Protein AF-0000000069053914 (afdb_homodimer)

Foldseek 3Di:
DDPPPCVDPPVVVVVVVCCVVVVPPPVPCPPVNVVVVVLQVVQAVVVVVVLVVVLADQLLPDDDDPCLVVLQVLLCVLVVPQDLQQHDPCVCPPPVNVVSVVVSCVVCVVDPQQFRKHKDFRHLVDDDDDVGIDIDGVSVVSNSSSNCSNVCSNRVSNVVSVVVVVVPPD/DCPPPPVDPCVVVVVVVCCVVVVPPPVPCPPVNVVVVVLQVVQAVVVVVVLVVVLADQLLPDDDDPCLVVLQVLLCVLVVPQDLQQHDPCVCPPPVNVVSVVVSCVVCVVDPQQFRKHKDFRHLVDDDDDVGIDIDGVSVVSNSSSNCSNVCSNRVSNVVSVVVVVVPPD

Sequence (340 aa):
MNNMTVANGVGAAELSVGANLLSRPADEYGNDGKVEMMWAIKAYEHAEIYFNLICSVDPKLLRLTPHDDKIYKEFRRLFPDLQIEALDEEDVKNDSSKIKWRRFCDLYKNMENYNFGTLIRKDVHGDYNESNSFIVIRIQFYAIELARNREGLNDIHFINNIYDKVDFEPMNNMTVANGVGAAELSVGANLLSRPADEYGNDGKVEMMWAIKAYEHAEIYFNLICSVDPKLLRLTPHDDKIYKEFRRLFPDLQIEALDEEDVKNDSSKIKWRRFCDLYKNMENYNFGTLIRKDVHGDYNESNSFIVIRIQFYAIELARNREGLNDIHFINNIYDKVDFEP

pLDDT: mean 81.85, std 22.34, range [23.98, 98.69]

InterPro domains:
  IPR008476 Protein PBDC1, metazoa/fungi [PTHR13410] (13-159)
  IPR021148 Polysaccharide biosynthesis domain [PF04669] (35-156)
  IPR023139 PBDC1-like domain superfamily [G3DSA:1.10.3560.10] (31-159)

Radius of gyration: 23.03 Å; Cα contacts (8 Å, |Δi|>4): 382; chains: 2; bounding box: 80×62×58 Å

Secondary structure (DSSP, 8-state):
--------THHHHHHHHHHHHHTS-GGG--HHHHHHHHHHHHHHHHHHHHHHHHHHS-GGG---STTHHHHHHHHHHH-TT---SB--HHHHHSHHHHHHHHHHHHHTTTSTTTT-EEEEESBTTSPSSSTTEEEEEHHHHHHHHHHHHHTTTTHHHHHHHHHHHHHT--/--------THHHHHHHHHHHHHTS-GGG--HHHHHHHHHHHHHHHHHHHHHHHHHHS-GGG---STTHHHHHHHHHHH-TT---SB--HHHHHSHHHHHHHHHHHHHTTTSTTTT-EEEEESBTTSPSSSTTEEEEEHHHHHHHHHHHHHTTTTHHHHHHHHHHHHHT--

Structure (mmCIF, N/CA/C/O backbone):
data_AF-0000000069053914-model_v1
#
loop_
_entity.id
_entity.type
_entity.pdbx_description
1 polymer 'Polysaccharide biosynthesis domain-containing protein'
#
loop_
_atom_site.group_PDB
_atom_site.id
_atom_site.type_symbol
_atom_site.label_atom_id
_atom_site.label_alt_id
_atom_site.label_comp_id
_atom_site.label_asym_id
_atom_site.label_entity_id
_atom_site.label_seq_id
_atom_site.pdbx_PDB_ins_code
_atom_site.Cartn_x
_atom_site.Cartn_y
_atom_site.Cartn_z
_atom_site.occupancy
_atom_site.B_iso_or_equiv
_atom_site.auth_seq_id
_atom_site.auth_comp_id
_atom_site.auth_asym_id
_atom_site.auth_atom_id
_atom_site.pdbx_PDB_model_num
ATOM 1 N N . MET A 1 1 ? -35.438 -18.891 27.859 1 24.81 1 MET A N 1
ATOM 2 C CA . MET A 1 1 ? -34.844 -19.078 26.531 1 24.81 1 MET A CA 1
ATOM 3 C C . MET A 1 1 ? -33.812 -18 26.234 1 24.81 1 MET A C 1
ATOM 5 O O . MET A 1 1 ? -34.156 -16.844 26 1 24.81 1 MET A O 1
ATOM 9 N N . ASN A 1 2 ? -32.625 -17.891 26.938 1 24.25 2 ASN A N 1
ATOM 10 C CA . ASN A 1 2 ? -31.625 -16.953 27.422 1 24.25 2 ASN A CA 1
ATOM 11 C C . ASN A 1 2 ? -30.594 -16.625 26.344 1 24.25 2 ASN A C 1
ATOM 13 O O . ASN A 1 2 ? -29.828 -17.5 25.922 1 24.25 2 ASN A O 1
ATOM 17 N N . ASN A 1 3 ? -30.969 -15.812 25.266 1 25.91 3 ASN A N 1
ATOM 18 C CA . ASN A 1 3 ? -30.312 -15.445 24.016 1 25.91 3 ASN A CA 1
ATOM 19 C C . ASN A 1 3 ? -28.953 -14.773 24.266 1 25.91 3 ASN A C 1
ATOM 21 O O . ASN A 1 3 ? -28.906 -13.672 24.812 1 25.91 3 ASN A O 1
ATOM 25 N N . MET A 1 4 ? -27.953 -15.586 24.641 1 25.25 4 MET A N 1
ATOM 26 C CA . MET A 1 4 ? -26.578 -15.289 25.047 1 25.25 4 MET A CA 1
ATOM 27 C C . MET A 1 4 ? -25.828 -14.586 23.922 1 25.25 4 MET A C 1
ATOM 29 O O . MET A 1 4 ? -25.578 -15.172 22.875 1 25.25 4 MET A O 1
ATOM 33 N N . THR A 1 5 ? -26 -13.297 23.781 1 27.67 5 THR A N 1
ATOM 34 C CA . THR A 1 5 ? -25.422 -12.367 22.828 1 27.67 5 THR A CA 1
ATOM 35 C C . THR A 1 5 ? -23.891 -12.445 22.859 1 27.67 5 THR A C 1
ATOM 37 O O . THR A 1 5 ? -23.266 -12.086 23.844 1 27.67 5 THR A O 1
ATOM 40 N N . VAL A 1 6 ? -23.172 -13.555 22.406 1 24.73 6 VAL A N 1
ATOM 41 C CA . VAL A 1 6 ? -21.734 -13.766 22.266 1 24.73 6 VAL A CA 1
ATOM 42 C C . VAL A 1 6 ? -21.125 -12.633 21.438 1 24.73 6 VAL A C 1
ATOM 44 O O . VAL A 1 6 ? -21.234 -12.633 20.219 1 24.73 6 VAL A O 1
ATOM 47 N N . ALA A 1 7 ? -21.328 -11.352 21.766 1 31.69 7 ALA A N 1
ATOM 48 C CA . ALA A 1 7 ? -20.656 -10.18 21.203 1 31.69 7 ALA A CA 1
ATOM 49 C C . ALA A 1 7 ? -19.141 -10.383 21.141 1 31.69 7 ALA A C 1
ATOM 51 O O . ALA A 1 7 ? -18.469 -10.398 22.156 1 31.69 7 ALA A O 1
ATOM 52 N N . ASN A 1 8 ? -18.5 -11.289 20.266 1 28.64 8 ASN A N 1
ATOM 53 C CA . ASN A 1 8 ? -17.172 -11.812 20.016 1 28.64 8 ASN A CA 1
ATOM 54 C C . ASN A 1 8 ? -16.141 -10.703 19.922 1 28.64 8 ASN A C 1
ATOM 56 O O . ASN A 1 8 ? -16.359 -9.688 19.266 1 28.64 8 ASN A O 1
ATOM 60 N N . GLY A 1 9 ? -15.156 -10.609 20.859 1 32.12 9 GLY A N 1
ATOM 61 C CA . GLY A 1 9 ? -13.953 -9.93 21.328 1 32.12 9 GLY A CA 1
ATOM 62 C C . GLY A 1 9 ? -13 -9.578 20.203 1 32.12 9 GLY A C 1
ATOM 63 O O . GLY A 1 9 ? -11.93 -9.023 20.438 1 32.12 9 GLY A O 1
ATOM 64 N N . VAL A 1 10 ? -13.023 -10.289 19.109 1 34.16 10 VAL A N 1
ATOM 65 C CA . VAL A 1 10 ? -12.055 -10.109 18.031 1 34.16 10 VAL A CA 1
ATOM 66 C C . VAL A 1 10 ? -12.195 -8.711 17.422 1 34.16 10 VAL A C 1
ATOM 68 O O . VAL A 1 10 ? -11.258 -8.18 16.828 1 34.16 10 VAL A O 1
ATOM 71 N N . GLY A 1 11 ? -13.328 -8.188 17.438 1 32.31 11 GLY A N 1
ATOM 72 C CA . GLY A 1 11 ? -13.609 -6.945 16.75 1 32.31 11 GLY A CA 1
ATOM 73 C C . GLY A 1 11 ? -12.977 -5.734 17.406 1 32.31 11 GLY A C 1
ATOM 74 O O . GLY A 1 11 ? -12.406 -4.879 16.734 1 32.31 11 GLY A O 1
ATOM 75 N N . ALA A 1 12 ? -13.203 -5.578 18.672 1 36.88 12 ALA A N 1
ATOM 76 C CA . ALA A 1 12 ? -12.719 -4.406 19.391 1 36.88 12 ALA A CA 1
ATOM 77 C C . ALA A 1 12 ? -11.203 -4.445 19.562 1 36.88 12 ALA A C 1
ATOM 79 O O . ALA A 1 12 ? -10.539 -3.414 19.453 1 36.88 12 ALA A O 1
ATOM 80 N N . ALA A 1 13 ? -10.609 -5.547 19.828 1 35.81 13 ALA A N 1
ATOM 81 C CA . ALA A 1 13 ? -9.18 -5.762 20.047 1 35.81 13 ALA A CA 1
ATOM 82 C C . ALA A 1 13 ? -8.391 -5.512 18.766 1 35.81 13 ALA A C 1
ATOM 84 O O . ALA A 1 13 ? -7.309 -4.926 18.797 1 35.81 13 ALA A O 1
ATOM 85 N N . GLU A 1 14 ? -8.758 -6.008 17.672 1 35.66 14 GLU A N 1
ATOM 86 C CA . GLU A 1 14 ? -8.172 -5.754 16.359 1 35.66 14 GLU A CA 1
ATOM 87 C C . GLU A 1 14 ? -8.281 -4.277 15.977 1 35.66 14 GLU A C 1
ATOM 89 O O . GLU A 1 14 ? -7.359 -3.717 15.375 1 35.66 14 GLU A O 1
ATOM 94 N N . LEU A 1 15 ? -9.383 -3.711 16.266 1 36.84 15 LEU A N 1
ATOM 95 C CA . LEU A 1 15 ? -9.531 -2.268 16.125 1 36.84 15 LEU A CA 1
ATOM 96 C C . LEU A 1 15 ? -8.594 -1.528 17.078 1 36.84 15 LEU A C 1
ATOM 98 O O . LEU A 1 15 ? -7.988 -0.521 16.703 1 36.84 15 LEU A O 1
ATOM 102 N N . SER A 1 16 ? -8.508 -1.989 18.281 1 40 16 SER A N 1
ATOM 103 C CA . SER A 1 16 ? -7.633 -1.419 19.297 1 40 16 SER A CA 1
ATOM 104 C C . SER A 1 16 ? -6.164 -1.568 18.906 1 40 16 SER A C 1
ATOM 106 O O . SER A 1 16 ? -5.375 -0.636 19.078 1 40 16 SER A O 1
ATOM 108 N N . VAL A 1 17 ? -5.82 -2.711 18.484 1 40.78 17 VAL A N 1
ATOM 109 C CA . VAL A 1 17 ? -4.445 -2.963 18.078 1 40.78 17 VAL A CA 1
ATOM 110 C C . VAL A 1 17 ? -4.141 -2.209 16.781 1 40.78 17 VAL A C 1
ATOM 112 O O . VAL A 1 17 ? -3.072 -1.606 16.641 1 40.78 17 VAL A O 1
ATOM 115 N N . GLY A 1 18 ? -4.957 -2.193 15.758 1 40.59 18 GLY A N 1
ATOM 116 C CA . GLY A 1 18 ? -4.832 -1.416 14.531 1 40.59 18 GLY A CA 1
ATOM 117 C C . GLY A 1 18 ? -4.777 0.08 14.781 1 40.59 18 GLY A C 1
ATOM 118 O O . GLY A 1 18 ? -3.934 0.777 14.219 1 40.59 18 GLY A O 1
ATOM 119 N N . ALA A 1 19 ? -5.785 0.561 15.477 1 42.19 19 ALA A N 1
ATOM 120 C CA . ALA A 1 19 ? -5.719 1.925 16 1 42.19 19 ALA A CA 1
ATOM 121 C C . ALA A 1 19 ? -4.426 2.156 16.766 1 42.19 19 ALA A C 1
ATOM 123 O O . ALA A 1 19 ? -3.771 3.189 16.609 1 42.19 19 ALA A O 1
ATOM 124 N N . ASN A 1 20 ? -4.141 1.164 17.641 1 44.62 20 ASN A N 1
ATOM 125 C CA . ASN A 1 20 ? -2.928 1.251 18.438 1 44.62 20 ASN A CA 1
ATOM 126 C C . ASN A 1 20 ? -1.673 1.181 17.578 1 44.62 20 ASN A C 1
ATOM 128 O O . ASN A 1 20 ? -0.687 1.869 17.844 1 44.62 20 ASN A O 1
ATOM 132 N N . LEU A 1 21 ? -1.663 0.168 16.766 1 45.75 21 LEU A N 1
ATOM 133 C CA . LEU A 1 21 ? -0.506 0.089 15.883 1 45.75 21 LEU A CA 1
ATOM 134 C C . LEU A 1 21 ? -0.432 1.312 14.969 1 45.75 21 LEU A C 1
ATOM 136 O O . LEU A 1 21 ? 0.651 1.854 14.742 1 45.75 21 LEU A O 1
ATOM 140 N N . LEU A 1 22 ? -1.618 1.548 14.352 1 45.69 22 LEU A N 1
ATOM 141 C CA . LEU A 1 22 ? -1.64 2.797 13.602 1 45.69 22 LEU A CA 1
ATOM 142 C C . LEU A 1 22 ? -1.403 3.99 14.516 1 45.69 22 LEU A C 1
ATOM 144 O O . LEU A 1 22 ? -1.048 5.074 14.055 1 45.69 22 LEU A O 1
ATOM 148 N N . SER A 1 23 ? -1.827 3.793 15.789 1 44.25 23 SER A N 1
ATOM 149 C CA . SER A 1 23 ? -1.584 4.816 16.797 1 44.25 23 SER A CA 1
ATOM 150 C C . SER A 1 23 ? -0.137 4.781 17.281 1 44.25 23 SER A C 1
ATOM 152 O O . SER A 1 23 ? 0.245 5.551 18.172 1 44.25 23 SER A O 1
ATOM 154 N N . ARG A 1 24 ? 0.481 3.662 16.922 1 48.78 24 ARG A N 1
ATOM 155 C CA . ARG A 1 24 ? 1.856 3.732 17.406 1 48.78 24 ARG A CA 1
ATOM 156 C C . ARG A 1 24 ? 2.562 4.973 16.875 1 48.78 24 ARG A C 1
ATOM 158 O O . ARG A 1 24 ? 2.467 5.277 15.68 1 48.78 24 ARG A O 1
ATOM 165 N N . PRO A 1 25 ? 3.037 5.637 17.734 1 48.53 25 PRO A N 1
ATOM 166 C CA . PRO A 1 25 ? 3.699 6.883 17.344 1 48.53 25 PRO A CA 1
ATOM 167 C C . PRO A 1 25 ? 4.68 6.691 16.188 1 48.53 25 PRO A C 1
ATOM 169 O O . PRO A 1 25 ? 5.402 5.691 16.141 1 48.53 25 PRO A O 1
ATOM 172 N N . ALA A 1 26 ? 4.414 7.301 15.008 1 52.97 26 ALA A N 1
ATOM 173 C CA . ALA A 1 26 ? 5.332 7.383 13.883 1 52.97 26 ALA A CA 1
ATOM 174 C C . ALA A 1 26 ? 6.785 7.355 14.352 1 52.97 26 ALA A C 1
ATOM 176 O O . ALA A 1 26 ? 7.66 6.848 13.648 1 52.97 26 ALA A O 1
ATOM 177 N N . ASP A 1 27 ? 7.004 7.859 15.562 1 51.75 27 ASP A N 1
ATOM 178 C CA . ASP A 1 27 ? 8.352 8 16.094 1 51.75 27 ASP A CA 1
ATOM 179 C C . ASP A 1 27 ? 9.016 6.633 16.281 1 51.75 27 ASP A C 1
ATOM 181 O O . ASP A 1 27 ? 10.234 6.543 16.422 1 51.75 27 ASP A O 1
ATOM 185 N N . GLU A 1 28 ? 8.18 5.672 16.297 1 53.66 28 GLU A N 1
ATOM 186 C CA . GLU A 1 28 ? 8.781 4.375 16.578 1 53.66 28 GLU A CA 1
ATOM 187 C C . GLU A 1 28 ? 9.289 3.707 15.305 1 53.66 28 GLU A C 1
ATOM 189 O O . GLU A 1 28 ? 9.953 2.672 15.359 1 53.66 28 GLU A O 1
ATOM 194 N N . TYR A 1 29 ? 8.914 4.289 14.32 1 54 29 TYR A N 1
ATOM 195 C CA . TYR A 1 29 ? 9.383 3.654 13.094 1 54 29 TYR A CA 1
ATOM 196 C C . TYR A 1 29 ? 10.812 4.078 12.781 1 54 29 TYR A C 1
ATOM 198 O O . TYR A 1 29 ? 11.047 5.207 12.336 1 54 29 TYR A O 1
ATOM 206 N N . GLY A 1 30 ? 11.789 3.572 13.5 1 54.91 30 GLY A N 1
ATOM 207 C CA . GLY A 1 30 ? 13.195 3.752 13.156 1 54.91 30 GLY A CA 1
ATOM 208 C C . GLY A 1 30 ? 13.539 3.248 11.766 1 54.91 30 GLY A C 1
ATOM 209 O O . GLY A 1 30 ? 12.641 2.998 10.953 1 54.91 30 GLY A O 1
ATOM 210 N N . ASN A 1 31 ? 14.766 3.318 11.312 1 56.28 31 ASN A N 1
ATOM 211 C CA . ASN A 1 31 ? 15.289 2.902 10.016 1 56.28 31 ASN A CA 1
ATOM 212 C C . ASN A 1 31 ? 14.805 1.504 9.633 1 56.28 31 ASN A C 1
ATOM 214 O O . ASN A 1 31 ? 14.453 1.255 8.477 1 56.28 31 ASN A O 1
ATOM 218 N N . ASP A 1 32 ? 14.844 0.598 10.617 1 61.84 32 ASP A N 1
ATOM 219 C CA . ASP A 1 32 ? 14.406 -0.77 10.359 1 61.84 32 ASP A CA 1
ATOM 220 C C . ASP A 1 32 ? 12.914 -0.814 10.023 1 61.84 32 ASP A C 1
ATOM 222 O O . ASP A 1 32 ? 12.5 -1.548 9.125 1 61.84 32 ASP A O 1
ATOM 226 N N . GLY A 1 33 ? 12.289 0.066 10.578 1 69.5 33 GLY A N 1
ATOM 227 C CA . GLY A 1 33 ? 10.859 0.133 10.336 1 69.5 33 GLY A CA 1
ATOM 228 C C . GLY A 1 33 ? 10.508 0.645 8.953 1 69.5 33 GLY A C 1
ATOM 229 O O . GLY A 1 33 ? 9.531 0.202 8.344 1 69.5 33 GLY A O 1
ATOM 230 N N . LYS A 1 34 ? 11.492 1.348 8.391 1 76.62 34 LYS A N 1
ATOM 231 C CA . LYS A 1 34 ? 11.258 1.917 7.066 1 76.62 34 LYS A CA 1
ATOM 232 C C . LYS A 1 34 ? 11.391 0.854 5.977 1 76.62 34 LYS A C 1
ATOM 234 O O . LYS A 1 34 ? 10.594 0.815 5.043 1 76.62 34 LYS A O 1
ATOM 239 N N . VAL A 1 35 ? 12.375 0.003 6.148 1 76.94 35 VAL A N 1
ATOM 240 C CA . VAL A 1 35 ? 12.609 -1.049 5.164 1 76.94 35 VAL A CA 1
ATOM 241 C C . VAL A 1 35 ? 11.406 -1.985 5.117 1 76.94 35 VAL A C 1
ATOM 243 O O . VAL A 1 35 ? 10.898 -2.305 4.035 1 76.94 35 VAL A O 1
ATOM 246 N N . GLU A 1 36 ? 10.992 -2.395 6.293 1 80.62 36 GLU A N 1
ATOM 247 C CA . GLU A 1 36 ? 9.836 -3.279 6.379 1 80.62 36 GLU A CA 1
ATOM 248 C C . GLU A 1 36 ? 8.586 -2.617 5.797 1 80.62 36 GLU A C 1
ATOM 250 O O . GLU A 1 36 ? 7.797 -3.266 5.109 1 80.62 36 GLU A O 1
ATOM 255 N N . MET A 1 37 ? 8.477 -1.419 6.051 1 84.25 37 MET A N 1
ATOM 256 C CA . MET A 1 37 ? 7.344 -0.667 5.52 1 84.25 37 MET A CA 1
ATOM 257 C C . MET A 1 37 ? 7.387 -0.629 3.994 1 84.25 37 MET A C 1
ATOM 259 O O . MET A 1 37 ? 6.379 -0.896 3.334 1 84.25 37 MET A O 1
ATOM 263 N N . MET A 1 38 ? 8.5 -0.379 3.443 1 84.19 38 MET A N 1
ATOM 264 C CA . MET A 1 38 ? 8.625 -0.282 1.993 1 84.19 38 MET A CA 1
ATOM 265 C C . MET A 1 38 ? 8.359 -1.631 1.332 1 84.19 38 MET A C 1
ATOM 267 O O . MET A 1 38 ? 7.777 -1.692 0.25 1 84.19 38 MET A O 1
ATOM 271 N N . TRP A 1 39 ? 8.781 -2.6 2.07 1 86.5 39 TRP A N 1
ATOM 272 C CA . TRP A 1 39 ? 8.5 -3.939 1.566 1 86.5 39 TRP A CA 1
ATOM 273 C C . TRP A 1 39 ? 7.004 -4.203 1.517 1 86.5 39 TRP A C 1
ATOM 275 O O . TRP A 1 39 ? 6.488 -4.723 0.523 1 86.5 39 TRP A O 1
ATOM 285 N N . ALA A 1 40 ? 6.355 -3.893 2.529 1 88.94 40 ALA A N 1
ATOM 286 C CA . ALA A 1 40 ? 4.91 -4.078 2.596 1 88.94 40 ALA A CA 1
ATOM 287 C C . ALA A 1 40 ? 4.203 -3.271 1.508 1 88.94 40 ALA A C 1
ATOM 289 O O . ALA A 1 40 ? 3.273 -3.768 0.864 1 88.94 40 ALA A O 1
ATOM 290 N N . ILE A 1 41 ? 4.648 -2.145 1.29 1 89.75 41 ILE A N 1
ATOM 291 C CA . ILE A 1 41 ? 4.059 -1.261 0.291 1 89.75 41 ILE A CA 1
ATOM 292 C C . ILE A 1 41 ? 4.254 -1.854 -1.103 1 89.75 41 ILE A C 1
ATOM 294 O O . ILE A 1 41 ? 3.312 -1.918 -1.896 1 89.75 41 ILE A O 1
ATOM 298 N N . LYS A 1 42 ? 5.441 -2.291 -1.382 1 90.19 42 LYS A N 1
ATOM 299 C CA . LYS A 1 42 ? 5.715 -2.891 -2.684 1 90.19 42 LYS A CA 1
ATOM 300 C C . LYS A 1 42 ? 4.887 -4.156 -2.893 1 90.19 42 LYS A C 1
ATOM 302 O O . LYS A 1 42 ? 4.391 -4.406 -3.992 1 90.19 42 LYS A O 1
ATOM 307 N N . ALA A 1 43 ? 4.801 -4.945 -1.869 1 92.12 43 ALA A N 1
ATOM 308 C CA . ALA A 1 43 ? 3.973 -6.145 -1.928 1 92.12 43 ALA A CA 1
ATOM 309 C C . ALA A 1 43 ? 2.521 -5.801 -2.25 1 92.12 43 ALA A C 1
ATOM 311 O O . ALA A 1 43 ? 1.91 -6.414 -3.127 1 92.12 43 ALA A O 1
ATOM 312 N N . TYR A 1 44 ? 2.029 -4.816 -1.561 1 93.31 44 TYR A N 1
ATOM 313 C CA . TYR A 1 44 ? 0.651 -4.391 -1.782 1 93.31 44 TYR A CA 1
ATOM 314 C C . TYR A 1 44 ? 0.479 -3.807 -3.18 1 93.31 44 TYR A C 1
ATOM 316 O O . TYR A 1 44 ? -0.51 -4.09 -3.859 1 93.31 44 TYR A O 1
ATOM 324 N N . GLU A 1 45 ? 1.38 -2.957 -3.619 1 93.06 45 GLU A N 1
ATOM 325 C CA . GLU A 1 45 ? 1.312 -2.365 -4.953 1 93.06 45 GLU A CA 1
ATOM 326 C C . GLU A 1 45 ? 1.242 -3.441 -6.031 1 93.06 45 GLU A C 1
ATOM 328 O O . GLU A 1 45 ? 0.451 -3.334 -6.969 1 93.06 45 GLU A O 1
ATOM 333 N N . HIS A 1 46 ? 2.033 -4.434 -5.871 1 93.81 46 HIS A N 1
ATOM 334 C CA . HIS A 1 46 ? 2.002 -5.547 -6.812 1 93.81 46 HIS A CA 1
ATOM 335 C C . HIS A 1 46 ? 0.621 -6.191 -6.859 1 93.81 46 HIS A C 1
ATOM 337 O O . HIS A 1 46 ? 0.058 -6.391 -7.938 1 93.81 46 HIS A O 1
ATOM 343 N N . ALA A 1 47 ? 0.145 -6.512 -5.684 1 96.06 47 ALA A N 1
ATOM 344 C CA . ALA A 1 47 ? -1.15 -7.176 -5.57 1 96.06 47 ALA A CA 1
ATOM 345 C C . ALA A 1 47 ? -2.268 -6.301 -6.125 1 96.06 47 ALA A C 1
ATOM 347 O O . ALA A 1 47 ? -3.156 -6.785 -6.828 1 96.06 47 ALA A O 1
ATOM 348 N N . GLU A 1 48 ? -2.201 -5.02 -5.805 1 94.5 48 GLU A N 1
ATOM 349 C CA . GLU A 1 48 ? -3.232 -4.074 -6.223 1 94.5 48 GLU A CA 1
ATOM 350 C C . GLU A 1 48 ? -3.203 -3.861 -7.734 1 94.5 48 GLU A C 1
ATOM 352 O O . GLU A 1 48 ? -4.254 -3.752 -8.367 1 94.5 48 GLU A O 1
ATOM 357 N N . ILE A 1 49 ? -2.066 -3.697 -8.32 1 94.12 49 ILE A N 1
ATOM 358 C CA . ILE A 1 49 ? -1.928 -3.557 -9.766 1 94.12 49 ILE A CA 1
ATOM 359 C C . ILE A 1 49 ? -2.539 -4.77 -10.461 1 94.12 49 ILE A C 1
ATOM 361 O O . ILE A 1 49 ? -3.307 -4.625 -11.414 1 94.12 49 ILE A O 1
ATOM 365 N N . TYR A 1 50 ? -2.197 -5.949 -9.992 1 96.69 50 TYR A N 1
ATOM 366 C CA . TYR A 1 50 ? -2.785 -7.16 -10.547 1 96.69 50 TYR A CA 1
ATOM 367 C C . TYR A 1 50 ? -4.301 -7.152 -10.391 1 96.69 50 TYR A C 1
ATOM 369 O O . TYR A 1 50 ? -5.027 -7.5 -11.328 1 96.69 50 TYR A O 1
ATOM 377 N N . PHE A 1 51 ? -4.762 -6.801 -9.227 1 96.88 51 PHE A N 1
ATOM 378 C CA . PHE A 1 51 ? -6.199 -6.77 -8.992 1 96.88 51 PHE A CA 1
ATOM 379 C C . PHE A 1 51 ? -6.887 -5.836 -9.984 1 96.88 51 PHE A C 1
ATOM 381 O O . PHE A 1 51 ? -7.941 -6.172 -10.531 1 96.88 51 PHE A O 1
ATOM 388 N N . ASN A 1 52 ? -6.27 -4.734 -10.242 1 94.31 52 ASN A N 1
ATOM 389 C CA . ASN A 1 52 ? -6.816 -3.799 -11.219 1 94.31 52 ASN A CA 1
ATOM 390 C C . ASN A 1 52 ? -6.84 -4.402 -12.625 1 94.31 52 ASN A C 1
ATOM 392 O O . ASN A 1 52 ? -7.754 -4.137 -13.406 1 94.31 52 ASN A O 1
ATOM 396 N N . LEU A 1 53 ? -5.875 -5.184 -12.93 1 96.12 53 LEU A N 1
ATOM 397 C CA . LEU A 1 53 ? -5.805 -5.82 -14.242 1 96.12 53 LEU A CA 1
ATOM 398 C C . LEU A 1 53 ? -6.969 -6.789 -14.438 1 96.12 53 LEU A C 1
ATOM 400 O O . LEU A 1 53 ? -7.617 -6.785 -15.484 1 96.12 53 LEU A O 1
ATOM 404 N N . ILE A 1 54 ? -7.273 -7.582 -13.391 1 96.56 54 ILE A N 1
ATOM 405 C CA . ILE A 1 54 ? -8.32 -8.578 -13.562 1 96.56 54 ILE A CA 1
ATOM 406 C C . ILE A 1 54 ? -9.688 -7.891 -13.555 1 96.56 54 ILE A C 1
ATOM 408 O O . ILE A 1 54 ? -10.695 -8.492 -13.953 1 96.56 54 ILE A O 1
ATOM 412 N N . CYS A 1 55 ? -9.758 -6.668 -13.023 1 95.19 55 CYS A N 1
ATOM 413 C CA . CYS A 1 55 ? -10.984 -5.879 -13.094 1 95.19 55 CYS A CA 1
ATOM 414 C C . CYS A 1 55 ? -11.148 -5.246 -14.469 1 95.19 55 CYS A C 1
ATOM 416 O O . CYS A 1 55 ? -12.273 -4.98 -14.906 1 95.19 55 CYS A O 1
ATOM 418 N N . SER A 1 56 ? -10.078 -5.02 -15.211 1 94.81 56 SER A N 1
ATOM 419 C CA . SER A 1 56 ? -10.117 -4.199 -16.422 1 94.81 56 SER A CA 1
ATOM 420 C C . SER A 1 56 ? -10.141 -5.066 -17.672 1 94.81 56 SER A C 1
ATOM 422 O O . SER A 1 56 ? -10.664 -4.648 -18.703 1 94.81 56 SER A O 1
ATOM 424 N N . VAL A 1 57 ? -9.523 -6.184 -17.641 1 95.81 57 VAL A N 1
ATOM 425 C CA . VAL A 1 57 ? -9.438 -7.082 -18.781 1 95.81 57 VAL A CA 1
ATOM 426 C C . VAL A 1 57 ? -9.93 -8.477 -18.375 1 95.81 57 VAL A C 1
ATOM 428 O O . VAL A 1 57 ? -9.883 -8.844 -17.203 1 95.81 57 VAL A O 1
ATOM 431 N N . ASP A 1 58 ? -10.367 -9.211 -19.406 1 96.62 58 ASP A N 1
ATOM 432 C CA . ASP A 1 58 ? -10.734 -10.602 -19.172 1 96.62 58 ASP A CA 1
ATOM 433 C C . ASP A 1 58 ? -9.578 -11.383 -18.547 1 96.62 58 ASP A C 1
ATOM 435 O O . ASP A 1 58 ? -8.531 -11.562 -19.188 1 96.62 58 ASP A O 1
ATOM 439 N N . PRO A 1 59 ? -9.836 -11.891 -17.328 1 97.81 59 PRO A N 1
ATOM 440 C CA . PRO A 1 59 ? -8.719 -12.531 -16.625 1 97.81 59 PRO A CA 1
ATOM 441 C C . PRO A 1 59 ? -8.164 -13.742 -17.391 1 97.81 59 PRO A C 1
ATOM 443 O O . PRO A 1 59 ? -6.977 -14.047 -17.281 1 97.81 59 PRO A O 1
ATOM 446 N N . LYS A 1 60 ? -8.969 -14.422 -18.125 1 96.69 60 LYS A N 1
ATOM 447 C CA . LYS A 1 60 ? -8.539 -15.617 -18.859 1 96.69 60 LYS A CA 1
ATOM 448 C C . LYS A 1 60 ? -7.555 -15.25 -19.969 1 96.69 60 LYS A C 1
ATOM 450 O O . LYS A 1 60 ? -6.809 -16.109 -20.438 1 96.69 60 LYS A O 1
ATOM 455 N N . LEU A 1 61 ? -7.57 -14.031 -20.344 1 95.5 61 LEU A N 1
ATOM 456 C CA . LEU A 1 61 ? -6.727 -13.586 -21.453 1 95.5 61 LEU A CA 1
ATOM 457 C C . LEU A 1 61 ? -5.434 -12.969 -20.922 1 95.5 61 LEU A C 1
ATOM 459 O O . LEU A 1 61 ? -4.527 -12.664 -21.703 1 95.5 61 LEU A O 1
ATOM 463 N N . LEU A 1 62 ? -5.32 -12.844 -19.672 1 96.06 62 LEU A N 1
ATOM 464 C CA . LEU A 1 62 ? -4.16 -12.188 -19.078 1 96.06 62 LEU A CA 1
ATOM 465 C C . LEU A 1 62 ? -2.945 -13.109 -19.109 1 96.06 62 LEU A C 1
ATOM 467 O O . LEU A 1 62 ? -3.041 -14.273 -18.719 1 96.06 62 LEU A O 1
ATOM 471 N N . ARG A 1 63 ? -1.83 -12.547 -19.594 1 95.5 63 ARG A N 1
ATOM 472 C CA . ARG A 1 63 ? -0.534 -13.211 -19.469 1 95.5 63 ARG A CA 1
ATOM 473 C C . ARG A 1 63 ? 0.26 -12.664 -18.297 1 95.5 63 ARG A C 1
ATOM 475 O O . ARG A 1 63 ? 0.641 -11.492 -18.281 1 95.5 63 ARG A O 1
ATOM 482 N N . LEU A 1 64 ? 0.535 -13.531 -17.375 1 93.88 64 LEU A N 1
ATOM 483 C CA . LEU A 1 64 ? 1.199 -13.078 -16.156 1 93.88 64 LEU A CA 1
ATOM 484 C C . LEU A 1 64 ? 2.707 -13.297 -16.234 1 93.88 64 LEU A C 1
ATOM 486 O O . LEU A 1 64 ? 3.484 -12.516 -15.695 1 93.88 64 LEU A O 1
ATOM 490 N N . THR A 1 65 ? 3.105 -14.367 -16.828 1 93.75 65 THR A N 1
ATOM 491 C CA . THR A 1 65 ? 4.508 -14.734 -17 1 93.75 65 THR A CA 1
ATOM 492 C C . THR A 1 65 ? 4.742 -15.352 -18.375 1 93.75 65 THR A C 1
ATOM 494 O O . THR A 1 65 ? 3.791 -15.711 -19.078 1 93.75 65 THR A O 1
ATOM 497 N N . PRO A 1 66 ? 5.973 -15.438 -18.688 1 92.38 66 PRO A N 1
ATOM 498 C CA . PRO A 1 66 ? 6.254 -16.094 -19.969 1 92.38 66 PRO A CA 1
ATOM 499 C C . PRO A 1 66 ? 5.969 -17.594 -19.938 1 92.38 66 PRO A C 1
ATOM 501 O O . PRO A 1 66 ? 5.949 -18.25 -20.984 1 92.38 66 PRO A O 1
ATOM 504 N N . HIS A 1 67 ? 5.691 -18.172 -18.812 1 93.62 67 HIS A N 1
ATOM 505 C CA . HIS A 1 67 ? 5.547 -19.609 -18.672 1 93.62 67 HIS A CA 1
ATOM 506 C C . HIS A 1 67 ? 4.199 -19.969 -18.047 1 93.62 67 HIS A C 1
ATOM 508 O O . HIS A 1 67 ? 4.102 -20.938 -17.281 1 93.62 67 HIS A O 1
ATOM 514 N N . ASP A 1 68 ? 3.217 -19.266 -18.359 1 97 68 ASP A N 1
ATOM 515 C CA . ASP A 1 68 ? 1.928 -19.391 -17.688 1 97 68 ASP A CA 1
ATOM 516 C C . ASP A 1 68 ? 1.391 -20.812 -17.781 1 97 68 ASP A C 1
ATOM 518 O O . ASP A 1 68 ? 0.956 -21.391 -16.781 1 97 68 ASP A O 1
ATOM 522 N N . ASP A 1 69 ? 1.4 -21.406 -19 1 97.19 69 ASP A N 1
ATOM 523 C CA . ASP A 1 69 ? 0.848 -22.734 -19.203 1 97.19 69 ASP A CA 1
ATOM 524 C C . ASP A 1 69 ? 1.585 -23.766 -18.344 1 97.19 69 ASP A C 1
ATOM 526 O O . ASP A 1 69 ? 0.958 -24.609 -17.688 1 97.19 69 ASP A O 1
ATOM 530 N N . LYS A 1 70 ? 2.871 -23.656 -18.391 1 95.81 70 LYS A N 1
ATOM 531 C CA . LYS A 1 70 ? 3.695 -24.594 -17.625 1 95.81 70 LYS A CA 1
ATOM 532 C C . LYS A 1 70 ? 3.445 -24.422 -16.125 1 95.81 70 LYS A C 1
ATOM 534 O O . LYS A 1 70 ? 3.314 -25.422 -15.406 1 95.81 70 LYS A O 1
ATOM 539 N N . ILE A 1 71 ? 3.324 -23.219 -15.664 1 96.88 71 ILE A N 1
ATOM 540 C CA . ILE A 1 71 ? 3.113 -22.922 -14.25 1 96.88 71 ILE A CA 1
ATOM 541 C C . ILE A 1 71 ? 1.767 -23.484 -13.805 1 96.88 71 ILE A C 1
ATOM 543 O O . ILE A 1 71 ? 1.68 -24.156 -12.773 1 96.88 71 ILE A O 1
ATOM 547 N N . TYR A 1 72 ? 0.775 -23.281 -14.609 1 98 72 TYR A N 1
ATOM 548 C CA . TYR A 1 72 ? -0.559 -23.75 -14.258 1 98 72 TYR A CA 1
ATOM 549 C C . TYR A 1 72 ? -0.586 -25.281 -14.164 1 98 72 TYR A C 1
ATOM 551 O O . TYR A 1 72 ? -1.084 -25.844 -13.188 1 98 72 TYR A O 1
ATOM 559 N N . LYS A 1 73 ? -0.047 -25.906 -15.148 1 97.62 73 LYS A N 1
ATOM 560 C CA . LYS A 1 73 ? -0.054 -27.375 -15.203 1 97.62 73 LYS A CA 1
ATOM 561 C C . LYS A 1 73 ? 0.707 -27.969 -14.023 1 97.62 73 LYS A C 1
ATOM 563 O O . LYS A 1 73 ? 0.216 -28.875 -13.359 1 97.62 73 LYS A O 1
ATOM 568 N N . GLU A 1 74 ? 1.896 -27.422 -13.734 1 96.69 74 GLU A N 1
ATOM 569 C CA . GLU A 1 74 ? 2.709 -27.922 -12.633 1 96.69 74 GLU A CA 1
ATOM 570 C C . GLU A 1 74 ? 2.031 -27.672 -11.289 1 96.69 74 GLU A C 1
ATOM 572 O O . GLU A 1 74 ? 2.064 -28.516 -10.398 1 96.69 74 GLU A O 1
ATOM 577 N N . PHE A 1 75 ? 1.405 -26.578 -11.125 1 97.81 75 PHE A N 1
ATOM 578 C CA . PHE A 1 75 ? 0.7 -26.234 -9.898 1 97.81 75 PHE A CA 1
ATOM 579 C C . PHE A 1 75 ? -0.422 -27.234 -9.617 1 97.81 75 PHE A C 1
ATOM 581 O O . PHE A 1 75 ? -0.514 -27.781 -8.516 1 97.81 75 PHE A O 1
ATOM 588 N N . ARG A 1 76 ? -1.218 -27.5 -10.586 1 97.69 76 ARG A N 1
ATOM 589 C CA . ARG A 1 76 ? -2.357 -28.391 -10.375 1 97.69 76 ARG A CA 1
ATOM 590 C C . ARG A 1 76 ? -1.907 -29.844 -10.258 1 97.69 76 ARG A C 1
ATOM 592 O O . ARG A 1 76 ? -2.592 -30.656 -9.648 1 97.69 76 ARG A O 1
ATOM 599 N N . ARG A 1 77 ? -0.754 -30.141 -10.82 1 96.75 77 ARG A N 1
ATOM 600 C CA . ARG A 1 77 ? -0.185 -31.469 -10.602 1 96.75 77 ARG A CA 1
ATOM 601 C C . ARG A 1 77 ? 0.221 -31.656 -9.141 1 96.75 77 ARG A C 1
ATOM 603 O O . ARG A 1 77 ? -0.076 -32.688 -8.539 1 96.75 77 ARG A O 1
ATOM 610 N N . LEU A 1 78 ? 0.849 -30.656 -8.609 1 95.62 78 LEU A N 1
ATOM 611 C CA . LEU A 1 78 ? 1.369 -30.75 -7.254 1 95.62 78 LEU A CA 1
ATOM 612 C C . LEU A 1 78 ? 0.263 -30.5 -6.23 1 95.62 78 LEU A C 1
ATOM 614 O O . LEU A 1 78 ? 0.288 -31.078 -5.137 1 95.62 78 LEU A O 1
ATOM 618 N N . PHE A 1 79 ? -0.726 -29.656 -6.613 1 97.25 79 PHE A N 1
ATOM 619 C CA . PHE A 1 79 ? -1.812 -29.281 -5.715 1 97.25 79 PHE A CA 1
ATOM 620 C C . PHE A 1 79 ? -3.166 -29.516 -6.375 1 97.25 79 PHE A C 1
ATOM 622 O O . PHE A 1 79 ? -3.953 -28.578 -6.539 1 97.25 79 PHE A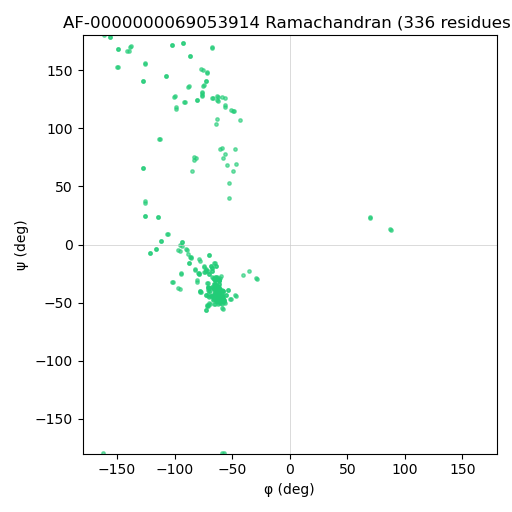 O 1
ATOM 629 N N . PRO A 1 80 ? -3.508 -30.766 -6.641 1 96.94 80 PRO A N 1
ATOM 630 C CA . PRO A 1 80 ? -4.734 -31.062 -7.387 1 96.94 80 PRO A CA 1
ATOM 631 C C . PRO A 1 80 ? -6 -30.688 -6.613 1 96.94 80 PRO A C 1
ATOM 633 O O . PRO A 1 80 ? -6.996 -30.281 -7.211 1 96.94 80 PRO A O 1
ATOM 636 N N . ASP A 1 81 ? -5.906 -30.734 -5.234 1 95.5 81 ASP A N 1
ATOM 637 C CA . ASP A 1 81 ? -7.125 -30.562 -4.449 1 95.5 81 ASP A CA 1
ATOM 638 C C . ASP A 1 81 ? -7.113 -29.25 -3.686 1 95.5 81 ASP A C 1
ATOM 640 O O . ASP A 1 81 ? -7.996 -28.984 -2.863 1 95.5 81 ASP A O 1
ATOM 644 N N . LEU A 1 82 ? -6.098 -28.453 -3.871 1 97.56 82 LEU A N 1
ATOM 645 C CA . LEU A 1 82 ? -6.059 -27.188 -3.158 1 97.56 82 LEU A CA 1
ATOM 646 C C . LEU A 1 82 ? -7.223 -26.297 -3.574 1 97.56 82 LEU A C 1
ATOM 648 O O . LEU A 1 82 ? -7.426 -26.047 -4.766 1 97.56 82 LEU A O 1
ATOM 652 N N . GLN A 1 83 ? -7.977 -25.891 -2.594 1 98 83 GLN A N 1
ATOM 653 C CA . GLN A 1 83 ? -9.055 -24.938 -2.848 1 98 83 GLN A CA 1
ATOM 654 C C . GLN A 1 83 ? -8.508 -23.531 -3.045 1 98 83 GLN A C 1
ATOM 656 O O . GLN A 1 83 ? -7.746 -23.031 -2.213 1 98 83 GLN A O 1
ATOM 661 N N . ILE A 1 84 ? -8.961 -22.922 -4.219 1 98.5 84 ILE A N 1
ATOM 662 C CA . ILE A 1 84 ? -8.328 -21.641 -4.516 1 98.5 84 ILE A CA 1
ATOM 663 C C . ILE A 1 84 ? -9.391 -20.547 -4.594 1 98.5 84 ILE A C 1
ATOM 665 O O . ILE A 1 84 ? -9.07 -19.359 -4.723 1 98.5 84 ILE A O 1
ATOM 669 N N . GLU A 1 85 ? -10.688 -20.922 -4.535 1 98.5 85 GLU A N 1
ATOM 670 C CA . GLU A 1 85 ? -11.734 -19.906 -4.434 1 98.5 85 GLU A CA 1
ATOM 671 C C . GLU A 1 85 ? -11.742 -19.266 -3.051 1 98.5 85 GLU A C 1
ATOM 673 O O . GLU A 1 85 ? -11.789 -18.031 -2.934 1 98.5 85 GLU A O 1
ATOM 678 N N . ALA A 1 86 ? -11.805 -20.109 -2.059 1 98.19 86 ALA A N 1
ATOM 679 C CA . ALA A 1 86 ? -11.578 -19.734 -0.664 1 98.19 86 ALA A CA 1
ATOM 680 C C . ALA A 1 86 ? -10.305 -20.375 -0.122 1 98.19 86 ALA A C 1
ATOM 682 O O . ALA A 1 86 ? -10.344 -21.5 0.396 1 98.19 86 ALA A O 1
ATOM 683 N N . LEU A 1 87 ? -9.195 -19.688 -0.249 1 97.88 87 LEU A N 1
ATOM 684 C CA . LEU A 1 87 ? -7.859 -20.188 0.059 1 97.88 87 LEU A CA 1
ATOM 685 C C . LEU A 1 87 ? -7.59 -20.125 1.559 1 97.88 87 LEU A C 1
ATOM 687 O O . LEU A 1 87 ? -7.812 -19.094 2.195 1 97.88 87 LEU A O 1
ATOM 691 N N . ASP A 1 88 ? -7.242 -21.266 2.074 1 96.38 88 ASP A N 1
ATOM 692 C CA . ASP A 1 88 ? -6.832 -21.328 3.475 1 96.38 88 ASP A CA 1
ATOM 693 C C . ASP A 1 88 ? -5.324 -21.141 3.615 1 96.38 88 ASP A C 1
ATOM 695 O O . ASP A 1 88 ? -4.547 -21.922 3.051 1 96.38 88 ASP A O 1
ATOM 699 N N . GLU A 1 89 ? -4.898 -20.156 4.367 1 94.06 89 GLU A N 1
ATOM 700 C CA . GLU A 1 89 ? -3.484 -19.859 4.582 1 94.06 89 GLU A CA 1
ATOM 701 C C . GLU A 1 89 ? -2.732 -21.094 5.074 1 94.06 89 GLU A C 1
ATOM 703 O O . GLU A 1 89 ? -1.597 -21.344 4.664 1 94.06 89 GLU A O 1
ATOM 708 N N . GLU A 1 90 ? -3.342 -21.844 5.918 1 93.56 90 GLU A N 1
ATOM 709 C CA . GLU A 1 90 ? -2.705 -23.031 6.473 1 93.56 90 GLU A CA 1
ATOM 710 C C . GLU A 1 90 ? -2.441 -24.078 5.387 1 93.56 90 GLU A C 1
ATOM 712 O O . GLU A 1 90 ? -1.443 -24.797 5.445 1 93.56 90 GLU A O 1
ATOM 717 N N . ASP A 1 91 ? -3.297 -24.172 4.41 1 95.69 91 ASP 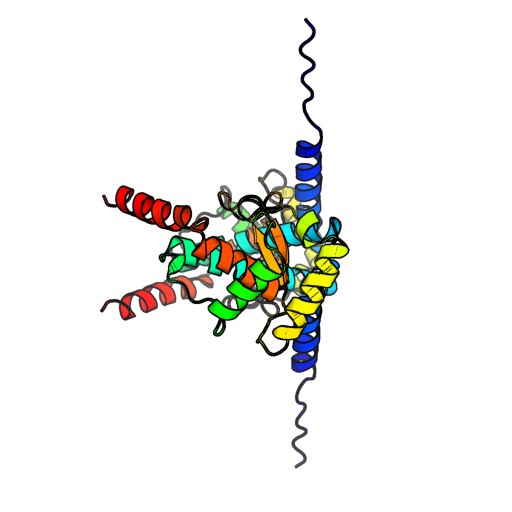A N 1
ATOM 718 C CA . ASP A 1 91 ? -3.127 -25.125 3.322 1 95.69 91 ASP A CA 1
ATOM 719 C C . ASP A 1 91 ? -1.917 -24.766 2.459 1 95.69 91 ASP A C 1
ATOM 721 O O . ASP A 1 91 ? -1.346 -25.641 1.794 1 95.69 91 ASP A O 1
ATOM 725 N N . VAL A 1 92 ? -1.528 -23.516 2.492 1 94.56 92 VAL A N 1
ATOM 726 C CA . VAL A 1 92 ? -0.413 -23.031 1.681 1 94.56 92 VAL A CA 1
ATOM 727 C C . VAL A 1 92 ? 0.876 -23.078 2.498 1 94.56 92 VAL A C 1
ATOM 729 O O . VAL A 1 92 ? 1.958 -23.312 1.951 1 94.56 92 VAL A O 1
ATOM 732 N N . LYS A 1 93 ? 0.736 -23.016 3.842 1 91.19 93 LYS A N 1
ATOM 733 C CA . LYS A 1 93 ? 1.921 -22.734 4.648 1 91.19 93 LYS A CA 1
ATOM 734 C C . LYS A 1 93 ? 2.248 -23.922 5.562 1 91.19 93 LYS A C 1
ATOM 736 O O . LYS A 1 93 ? 3.217 -23.875 6.32 1 91.19 93 LYS A O 1
ATOM 741 N N . ASN A 1 94 ? 1.434 -24.891 5.543 1 92.5 94 ASN A N 1
ATOM 742 C CA . ASN A 1 94 ? 1.743 -26.016 6.41 1 92.5 94 ASN A CA 1
ATOM 743 C C . ASN A 1 94 ? 3.002 -26.75 5.953 1 92.5 94 ASN A C 1
ATOM 745 O O . ASN A 1 94 ? 3.527 -26.469 4.871 1 92.5 94 ASN A O 1
ATOM 749 N N . ASP A 1 95 ? 3.545 -27.641 6.734 1 92.12 95 ASP A N 1
ATOM 750 C CA . ASP A 1 95 ? 4.84 -28.281 6.5 1 92.12 95 ASP A CA 1
ATOM 751 C C . ASP A 1 95 ? 4.832 -29.078 5.203 1 92.12 95 ASP A C 1
ATOM 753 O O . ASP A 1 95 ? 5.805 -29.062 4.445 1 92.12 95 ASP A O 1
ATOM 757 N N . SER A 1 96 ? 3.773 -29.875 5.016 1 93.56 96 SER A N 1
ATOM 758 C CA . SER A 1 96 ? 3.68 -30.672 3.801 1 93.56 96 SER A CA 1
ATOM 759 C C . SER A 1 96 ? 3.672 -29.797 2.555 1 93.56 96 SER A C 1
ATOM 761 O O . SER A 1 96 ? 4.359 -30.094 1.574 1 93.56 96 SER A O 1
ATOM 763 N N . SER A 1 97 ? 2.887 -28.703 2.564 1 94.69 97 SER A N 1
ATOM 764 C CA . SER A 1 97 ? 2.805 -27.781 1.431 1 94.69 97 SER A CA 1
ATOM 765 C C . SER A 1 97 ? 4.133 -27.078 1.197 1 94.69 97 SER A C 1
ATOM 767 O O . SER A 1 97 ? 4.523 -26.828 0.052 1 94.69 97 SER A O 1
ATOM 769 N N . LYS A 1 98 ? 4.809 -26.75 2.283 1 92.06 98 LYS A N 1
ATOM 770 C CA . LYS A 1 98 ? 6.098 -26.078 2.158 1 92.06 98 LYS A CA 1
ATOM 771 C C . LYS A 1 98 ? 7.078 -26.922 1.339 1 92.06 98 LYS A C 1
ATOM 773 O O . LYS A 1 98 ? 7.859 -26.375 0.555 1 92.06 98 LYS A O 1
ATOM 778 N N . ILE A 1 99 ? 7.055 -28.203 1.549 1 93.25 99 ILE A N 1
ATOM 779 C CA . ILE A 1 99 ? 7.926 -29.109 0.809 1 93.25 99 ILE A CA 1
ATOM 780 C C . ILE A 1 99 ? 7.574 -29.062 -0.677 1 93.25 99 ILE A C 1
ATOM 782 O O . ILE A 1 99 ? 8.461 -28.953 -1.527 1 93.25 99 ILE A O 1
ATOM 786 N N . LYS A 1 100 ? 6.32 -29.109 -1.008 1 95 100 LYS A N 1
ATOM 787 C CA . LYS A 1 100 ? 5.855 -29.062 -2.391 1 95 100 LYS A CA 1
ATOM 788 C C . LYS A 1 100 ? 6.195 -27.719 -3.031 1 95 100 LYS A C 1
ATOM 790 O O . LYS A 1 100 ? 6.664 -27.672 -4.172 1 95 100 LYS A O 1
ATOM 795 N N . TRP A 1 101 ? 6.012 -26.656 -2.266 1 93.94 101 TRP A N 1
ATOM 796 C CA . TRP A 1 101 ? 6.293 -25.328 -2.777 1 93.94 101 TRP A CA 1
ATOM 797 C C . TRP A 1 101 ? 7.785 -25.141 -3.02 1 93.94 101 TRP A C 1
ATOM 799 O O . TRP A 1 101 ? 8.188 -24.422 -3.945 1 93.94 101 TRP A O 1
ATOM 809 N N . ARG A 1 102 ? 8.594 -25.703 -2.172 1 91.56 102 ARG A N 1
ATOM 810 C CA . ARG A 1 102 ? 10.039 -25.625 -2.371 1 91.56 102 ARG A CA 1
ATOM 811 C C . ARG A 1 102 ? 10.438 -26.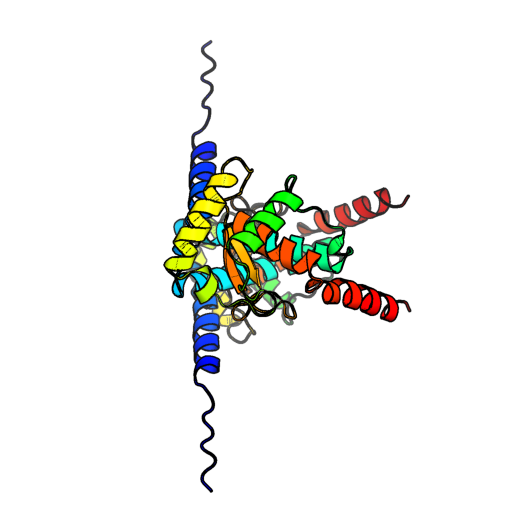219 -3.717 1 91.56 102 ARG A C 1
ATOM 813 O O . ARG A 1 102 ? 11.234 -25.625 -4.449 1 91.56 102 ARG A O 1
ATOM 820 N N . ARG A 1 103 ? 9.898 -27.375 -4.008 1 89.38 103 ARG A N 1
ATOM 821 C CA . ARG A 1 103 ? 10.148 -28.016 -5.297 1 89.38 103 ARG A CA 1
ATOM 822 C C . ARG A 1 103 ? 9.656 -27.156 -6.445 1 89.38 103 ARG A C 1
ATOM 824 O O . ARG A 1 103 ? 10.344 -27 -7.457 1 89.38 103 ARG A O 1
ATOM 831 N N . PHE A 1 104 ? 8.523 -26.562 -6.266 1 91.56 104 PHE A N 1
ATOM 832 C CA . PHE A 1 104 ? 7.91 -25.688 -7.262 1 91.56 104 PHE A CA 1
ATOM 833 C C . PHE A 1 104 ? 8.781 -24.469 -7.508 1 91.56 104 PHE A C 1
ATOM 835 O O . PHE A 1 104 ? 9.055 -24.109 -8.656 1 91.56 104 PHE A O 1
ATOM 842 N N . CYS A 1 105 ? 9.242 -23.859 -6.449 1 88 105 CYS A N 1
ATOM 843 C CA . CYS A 1 105 ? 10.055 -22.641 -6.523 1 88 105 CYS A CA 1
ATOM 844 C C . CYS A 1 105 ? 11.383 -22.922 -7.215 1 88 105 CYS A C 1
ATOM 846 O O . CYS A 1 105 ? 11.883 -22.078 -7.969 1 88 105 CYS A O 1
ATOM 848 N N . ASP A 1 106 ? 11.898 -24.109 -6.957 1 88.56 106 ASP A N 1
ATOM 849 C CA . ASP A 1 106 ? 13.18 -24.484 -7.543 1 88.56 106 ASP A CA 1
ATOM 850 C C . ASP A 1 106 ? 13.094 -24.531 -9.062 1 88.56 106 ASP A C 1
ATOM 852 O O . ASP A 1 106 ? 14.07 -24.219 -9.75 1 88.56 106 ASP A O 1
ATOM 856 N N . LEU A 1 107 ? 11.953 -24.812 -9.609 1 89.5 107 LEU A N 1
ATOM 857 C CA . LEU A 1 107 ? 11.742 -24.906 -11.047 1 89.5 107 LEU A CA 1
ATOM 858 C C . LEU A 1 107 ? 11.773 -23.531 -11.695 1 89.5 107 LEU A C 1
ATOM 860 O O . LEU A 1 107 ? 12.125 -23.391 -12.867 1 89.5 107 LEU A O 1
ATOM 864 N N . TYR A 1 108 ? 11.508 -22.5 -10.891 1 89.31 108 TYR A N 1
ATOM 865 C CA . TYR A 1 108 ? 11.344 -21.172 -11.492 1 89.31 108 TYR A CA 1
ATOM 866 C C . TYR A 1 108 ? 12.273 -20.172 -10.836 1 89.31 108 TYR A C 1
ATOM 868 O O . TYR A 1 108 ? 12.008 -18.969 -10.852 1 89.31 108 TYR A O 1
ATOM 876 N N . LYS A 1 109 ? 13.32 -20.656 -10.289 1 86.38 109 LYS A N 1
ATOM 877 C CA . LYS A 1 109 ? 14.258 -19.812 -9.539 1 86.38 109 LYS A CA 1
ATOM 878 C C . LYS A 1 109 ? 14.93 -18.797 -10.453 1 86.38 109 LYS A C 1
ATOM 880 O O . LYS A 1 109 ? 15.484 -17.797 -9.984 1 86.38 109 LYS A O 1
ATOM 885 N N . ASN A 1 110 ? 14.852 -19 -11.789 1 85.81 110 ASN A N 1
ATOM 886 C CA . ASN A 1 110 ? 15.477 -18.094 -12.75 1 85.81 110 ASN A CA 1
ATOM 887 C C . ASN A 1 110 ? 14.523 -16.984 -13.172 1 85.81 110 ASN A C 1
ATOM 889 O O . ASN A 1 110 ? 14.914 -16.062 -13.898 1 85.81 110 ASN A O 1
ATOM 893 N N . MET A 1 111 ? 13.352 -17.031 -12.719 1 85.81 111 MET A N 1
ATOM 894 C CA . MET A 1 111 ? 12.383 -15.984 -13 1 85.81 111 MET A CA 1
ATOM 895 C C . MET A 1 111 ? 12.672 -14.742 -12.172 1 85.81 111 MET A C 1
ATOM 897 O O . MET A 1 111 ? 13.023 -14.844 -10.992 1 85.81 111 MET A O 1
ATOM 901 N N . GLU A 1 112 ? 12.555 -13.617 -12.906 1 82.62 112 GLU A N 1
ATOM 902 C CA . GLU A 1 112 ? 12.773 -12.344 -12.219 1 82.62 112 GLU A CA 1
ATOM 903 C C . GLU A 1 112 ? 11.742 -12.125 -11.117 1 82.62 112 GLU A C 1
ATOM 905 O O . GLU A 1 112 ? 10.547 -12.344 -11.32 1 82.62 112 GLU A O 1
ATOM 910 N N . ASN A 1 113 ? 12.18 -11.852 -9.898 1 82.56 113 ASN A N 1
ATOM 911 C CA . ASN A 1 113 ? 11.367 -11.445 -8.766 1 82.56 113 ASN A CA 1
ATOM 912 C C . ASN A 1 113 ? 10.492 -12.594 -8.258 1 82.56 113 ASN A C 1
ATOM 914 O O . ASN A 1 113 ? 9.43 -12.367 -7.688 1 82.56 113 ASN A O 1
ATOM 918 N N . TYR A 1 114 ? 10.922 -13.836 -8.555 1 83.5 114 TYR A N 1
ATOM 919 C CA . TYR A 1 114 ? 10.094 -14.992 -8.211 1 83.5 114 TYR A CA 1
ATOM 920 C C . TYR A 1 114 ? 9.914 -15.109 -6.707 1 83.5 114 TYR A C 1
ATOM 922 O O . TYR A 1 114 ? 8.898 -15.625 -6.234 1 83.5 114 TYR A O 1
ATOM 930 N N . ASN A 1 115 ? 10.875 -14.617 -5.98 1 83 115 ASN A N 1
ATOM 931 C CA . ASN A 1 115 ? 10.859 -14.844 -4.539 1 83 115 ASN A CA 1
ATOM 932 C C . ASN A 1 115 ? 10.492 -13.578 -3.771 1 83 115 ASN A C 1
ATOM 934 O O . ASN A 1 115 ? 10.594 -13.539 -2.545 1 83 115 ASN A O 1
ATOM 938 N N . PHE A 1 116 ? 10.078 -12.578 -4.52 1 86.88 116 PHE A N 1
ATOM 939 C CA . PHE A 1 116 ? 9.609 -11.359 -3.859 1 86.88 116 PHE A CA 1
ATOM 940 C C . PHE A 1 116 ? 8.258 -11.594 -3.191 1 86.88 116 PHE A C 1
ATOM 942 O O . PHE A 1 116 ? 7.453 -12.398 -3.67 1 86.88 116 PHE A O 1
ATOM 949 N N . GLY A 1 117 ? 8.023 -10.938 -2.119 1 89.44 117 GLY A N 1
ATOM 950 C CA . GLY A 1 117 ? 6.754 -11.039 -1.413 1 89.44 117 GLY A CA 1
ATOM 951 C C . GLY A 1 117 ? 5.629 -10.281 -2.09 1 89.44 117 GLY A C 1
ATOM 952 O O . GLY A 1 117 ? 5.863 -9.258 -2.736 1 89.44 117 GLY A O 1
ATOM 953 N N . THR A 1 118 ? 4.457 -10.742 -1.927 1 93.88 118 THR A N 1
ATOM 954 C CA . THR A 1 118 ? 3.227 -10.086 -2.346 1 93.88 118 THR A CA 1
ATOM 955 C C . THR A 1 118 ? 2.041 -10.578 -1.522 1 93.88 118 THR A C 1
ATOM 957 O O . THR A 1 118 ? 2.209 -11.375 -0.6 1 93.88 118 THR A O 1
ATOM 960 N N . LEU A 1 119 ? 0.894 -10.031 -1.79 1 94.69 119 LEU A N 1
ATOM 961 C CA . LEU A 1 119 ? -0.317 -10.43 -1.079 1 94.69 119 LEU A CA 1
ATOM 962 C C . LEU A 1 119 ? -1.232 -11.25 -1.98 1 94.69 119 LEU A C 1
ATOM 964 O O . LEU A 1 119 ? -1.306 -11.008 -3.188 1 94.69 119 LEU A O 1
ATOM 968 N N . ILE A 1 120 ? -1.883 -12.188 -1.351 1 96.88 120 ILE A N 1
ATOM 969 C CA . ILE A 1 120 ? -2.896 -12.945 -2.076 1 96.88 120 ILE A CA 1
ATOM 970 C C . ILE A 1 120 ? -4.211 -12.922 -1.301 1 96.88 120 ILE A C 1
ATOM 972 O O . ILE A 1 120 ? -4.215 -12.961 -0.068 1 96.88 120 ILE A O 1
ATOM 976 N N . ARG A 1 121 ? -5.242 -12.797 -2.027 1 97.88 121 ARG A N 1
ATOM 977 C CA . ARG A 1 121 ? -6.559 -12.828 -1.4 1 97.88 121 ARG A CA 1
ATOM 978 C C . ARG A 1 121 ? -6.93 -14.234 -0.959 1 97.88 121 ARG A C 1
ATOM 980 O O . ARG A 1 121 ? -6.66 -15.203 -1.672 1 97.88 121 ARG A O 1
ATOM 987 N N . LYS A 1 122 ? -7.566 -14.383 0.211 1 97.69 122 LYS A N 1
ATOM 988 C CA . LYS A 1 122 ? -8.109 -15.672 0.642 1 97.69 122 LYS A CA 1
ATOM 989 C C . LYS A 1 122 ? -9.352 -16.031 -0.163 1 97.69 122 LYS A C 1
ATOM 991 O O . LYS A 1 122 ? -9.391 -17.078 -0.815 1 97.69 122 LYS A O 1
ATOM 996 N N . ASP A 1 123 ? -10.281 -15.109 -0.092 1 98.38 123 ASP A N 1
ATOM 997 C CA . ASP A 1 123 ? -11.516 -15.25 -0.855 1 98.38 123 ASP A CA 1
ATOM 998 C C . ASP A 1 123 ? -11.477 -14.406 -2.129 1 98.38 123 ASP A C 1
ATOM 1000 O O . ASP A 1 123 ? -11.266 -13.195 -2.072 1 98.38 123 ASP A O 1
ATOM 1004 N N . VAL A 1 124 ? -11.742 -15.008 -3.273 1 97.94 124 VAL A N 1
ATOM 1005 C CA . VAL A 1 124 ? -11.602 -14.344 -4.566 1 97.94 124 VAL A CA 1
ATOM 1006 C C . VAL A 1 124 ? -12.656 -13.25 -4.695 1 97.94 124 VAL A C 1
ATOM 1008 O O . VAL A 1 124 ? -12.5 -12.32 -5.492 1 97.94 124 VAL A O 1
ATOM 1011 N N . HIS A 1 125 ? -13.672 -13.297 -3.922 1 97.06 125 HIS A N 1
ATOM 1012 C CA . HIS A 1 125 ? -14.789 -12.383 -4.102 1 97.06 125 HIS A CA 1
ATOM 1013 C C . HIS A 1 125 ? -14.562 -11.07 -3.352 1 97.06 125 HIS A C 1
ATOM 1015 O O . HIS A 1 125 ? -15.25 -10.078 -3.605 1 97.06 125 HIS A O 1
ATOM 1021 N N . GLY A 1 126 ? -13.617 -11.109 -2.451 1 95.31 126 GLY A N 1
ATOM 1022 C CA . GLY A 1 126 ? -13.344 -9.914 -1.67 1 95.31 126 GLY A CA 1
ATOM 1023 C C . GLY A 1 126 ? -12.102 -9.164 -2.135 1 95.31 126 GLY A C 1
ATOM 1024 O O . GLY A 1 126 ? -11.305 -9.695 -2.91 1 95.31 126 GLY A O 1
ATOM 1025 N N . ASP A 1 127 ? -11.953 -8.023 -1.571 1 93.25 127 ASP A N 1
ATOM 1026 C CA . ASP A 1 127 ? -10.773 -7.203 -1.836 1 93.25 127 ASP A CA 1
ATOM 1027 C C . ASP A 1 127 ? -9.68 -7.473 -0.808 1 93.25 127 ASP A C 1
ATOM 1029 O O . ASP A 1 127 ? -9.859 -8.281 0.105 1 93.25 127 ASP A O 1
ATOM 1033 N N . TYR A 1 128 ? -8.562 -6.863 -1.077 1 93.31 128 TYR A N 1
ATOM 1034 C CA . TYR A 1 128 ? -7.445 -6.969 -0.144 1 93.31 128 TYR A CA 1
ATOM 1035 C C . TYR A 1 128 ? -7.762 -6.258 1.166 1 93.31 128 TYR A C 1
ATOM 1037 O O . TYR A 1 128 ? -8.18 -5.098 1.165 1 93.31 128 TYR A O 1
ATOM 1045 N N . ASN A 1 129 ? -7.629 -6.957 2.215 1 88.94 129 ASN A N 1
ATOM 1046 C CA . ASN A 1 129 ? -7.68 -6.402 3.564 1 88.94 129 ASN A CA 1
ATOM 1047 C C . ASN A 1 129 ? -7.055 -7.352 4.582 1 88.94 129 ASN A C 1
ATOM 1049 O O . ASN A 1 129 ? -6.547 -8.414 4.219 1 88.94 129 ASN A O 1
ATOM 1053 N N . GLU A 1 130 ? -7.023 -7.016 5.773 1 85.62 130 GLU A N 1
ATOM 1054 C CA . GLU A 1 130 ? -6.328 -7.777 6.805 1 85.62 130 GLU A CA 1
ATOM 1055 C C . GLU A 1 130 ? -6.867 -9.203 6.902 1 85.62 130 GLU A C 1
ATOM 1057 O O . GLU A 1 130 ? -6.098 -10.156 7.039 1 85.62 130 GLU A O 1
ATOM 1062 N N . SER A 1 131 ? -8.211 -9.328 6.84 1 90.5 131 SER A N 1
ATOM 1063 C CA . SER A 1 131 ? -8.836 -10.633 7.051 1 90.5 131 SER A CA 1
ATOM 1064 C C . SER A 1 131 ? -8.82 -11.469 5.777 1 90.5 131 SER A C 1
ATOM 1066 O O . SER A 1 131 ? -8.844 -12.695 5.832 1 90.5 131 SER A O 1
ATOM 1068 N N . ASN A 1 132 ? -8.688 -10.82 4.637 1 94.94 132 ASN A N 1
ATOM 1069 C CA . ASN A 1 132 ? -8.844 -11.547 3.383 1 94.94 132 ASN A CA 1
ATOM 1070 C C . ASN A 1 132 ? -7.535 -11.594 2.598 1 94.94 132 ASN A C 1
ATOM 1072 O O . ASN A 1 132 ? -7.543 -11.664 1.367 1 94.94 132 ASN A O 1
ATOM 1076 N N . SER A 1 133 ? -6.457 -11.453 3.232 1 94.62 133 SER A N 1
ATOM 1077 C CA . SER A 1 133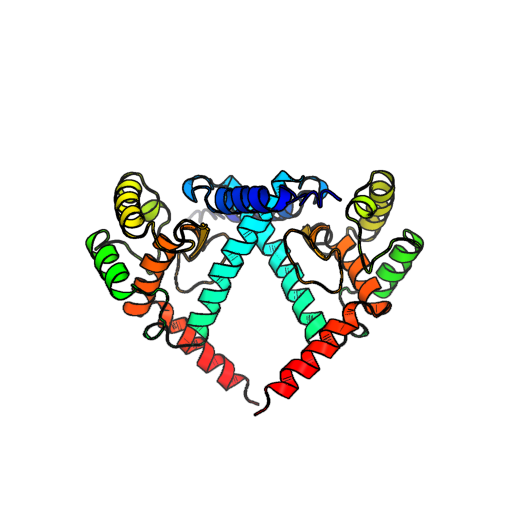 ? -5.195 -11.508 2.508 1 94.62 133 SER A CA 1
ATOM 1078 C C . SER A 1 133 ? -4.074 -12.062 3.383 1 94.62 133 SER A C 1
ATOM 1080 O O . SER A 1 133 ? -4.125 -11.945 4.609 1 94.62 133 SER A O 1
ATOM 1082 N N . PHE A 1 134 ? -3.107 -12.656 2.816 1 92.12 134 PHE A N 1
ATOM 1083 C CA . PHE A 1 134 ? -1.873 -13.047 3.486 1 92.12 134 PHE A CA 1
ATOM 1084 C C . PHE A 1 134 ? -0.697 -13.016 2.518 1 92.12 134 PHE A C 1
ATOM 1086 O O . PHE A 1 134 ? -0.885 -12.867 1.31 1 92.12 134 PHE A O 1
ATOM 1093 N N . ILE A 1 135 ? 0.49 -13.109 3.047 1 91.88 135 ILE A N 1
ATOM 1094 C CA . ILE A 1 135 ? 1.713 -12.922 2.275 1 91.88 135 ILE A CA 1
ATOM 1095 C C . ILE A 1 135 ? 2.137 -14.25 1.65 1 91.88 135 ILE A C 1
ATOM 1097 O O . ILE A 1 135 ? 2.082 -15.297 2.301 1 91.88 135 ILE A O 1
ATOM 1101 N N . VAL A 1 136 ? 2.527 -14.172 0.393 1 93.12 136 VAL A N 1
ATOM 1102 C CA . VAL A 1 136 ? 3.162 -15.273 -0.321 1 93.12 136 VAL A CA 1
ATOM 1103 C C . VAL A 1 136 ? 4.309 -14.742 -1.181 1 93.12 136 VAL A C 1
ATOM 1105 O O . VAL A 1 136 ? 4.477 -13.531 -1.315 1 93.12 136 VAL A O 1
ATOM 1108 N N . ILE A 1 137 ? 5.055 -15.648 -1.697 1 91.38 137 ILE A N 1
ATOM 1109 C CA . ILE A 1 137 ? 6.051 -15.227 -2.674 1 91.38 137 ILE A CA 1
ATOM 1110 C C . ILE A 1 137 ? 5.422 -15.18 -4.066 1 91.38 137 ILE A C 1
ATOM 1112 O O . ILE A 1 137 ? 4.391 -15.805 -4.309 1 91.38 137 ILE A O 1
ATOM 1116 N N . ARG A 1 138 ? 6.035 -14.5 -5.02 1 92.75 138 ARG A N 1
ATOM 1117 C CA . ARG A 1 138 ? 5.43 -14.172 -6.305 1 92.75 138 ARG A CA 1
ATOM 1118 C C . ARG A 1 138 ? 5.18 -15.43 -7.129 1 92.75 138 ARG A C 1
ATOM 1120 O O . ARG A 1 138 ? 4.18 -15.516 -7.844 1 92.75 138 ARG A O 1
ATOM 1127 N N . ILE A 1 139 ? 6.02 -16.375 -7.098 1 94.19 139 ILE A N 1
ATOM 1128 C CA . ILE A 1 139 ? 5.793 -17.578 -7.891 1 94.19 139 ILE A CA 1
ATOM 1129 C C . ILE A 1 139 ? 4.551 -18.312 -7.383 1 94.19 139 ILE A C 1
ATOM 1131 O O . ILE A 1 139 ? 3.795 -18.891 -8.172 1 94.19 139 ILE A O 1
ATOM 1135 N N . GLN A 1 140 ? 4.363 -18.344 -6.062 1 94.5 140 GLN A N 1
ATOM 1136 C CA . GLN A 1 140 ? 3.137 -18.891 -5.496 1 94.5 140 GLN A CA 1
ATOM 1137 C C . GLN A 1 140 ? 1.917 -18.094 -5.961 1 94.5 140 GLN A C 1
ATOM 1139 O O . GLN A 1 140 ? 0.901 -18.672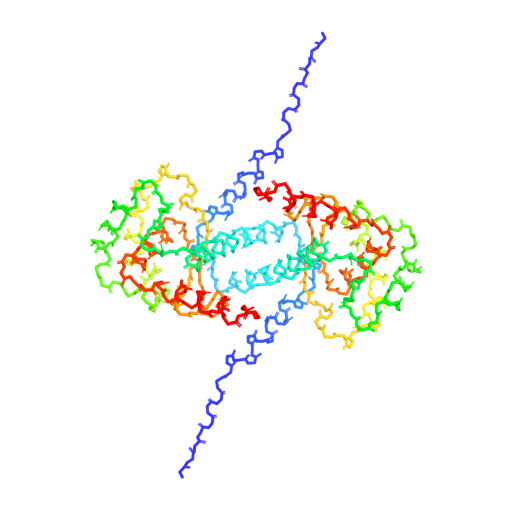 -6.344 1 94.5 140 GLN A O 1
ATOM 1144 N N . PHE A 1 141 ? 2.098 -16.797 -5.91 1 96.5 141 PHE A N 1
ATOM 1145 C CA . PHE A 1 141 ? 1.051 -15.883 -6.355 1 96.5 141 PHE A CA 1
ATOM 1146 C C . PHE A 1 141 ? 0.661 -16.172 -7.801 1 96.5 141 PHE A C 1
ATOM 1148 O O . PHE A 1 141 ? -0.52 -16.344 -8.109 1 96.5 141 PHE A O 1
ATOM 1155 N N . TYR A 1 142 ? 1.606 -16.266 -8.648 1 96.75 142 TYR A N 1
ATOM 1156 C CA . TYR A 1 142 ? 1.342 -16.516 -10.062 1 96.75 142 TYR A CA 1
ATOM 1157 C C . TYR A 1 142 ? 0.664 -17.875 -10.258 1 96.75 142 TYR A C 1
ATOM 1159 O O . TYR A 1 142 ? -0.278 -17.984 -11.047 1 96.75 142 TYR A O 1
ATOM 1167 N N . ALA A 1 143 ? 1.129 -18.844 -9.57 1 97.56 143 ALA A N 1
ATOM 1168 C CA . ALA A 1 143 ? 0.552 -20.188 -9.703 1 97.56 143 ALA A CA 1
ATOM 1169 C C . ALA A 1 143 ? -0.929 -20.172 -9.336 1 97.56 143 ALA A C 1
ATOM 1171 O O . ALA A 1 143 ? -1.766 -20.672 -10.102 1 97.56 143 ALA A O 1
ATOM 1172 N N . ILE A 1 144 ? -1.223 -19.562 -8.211 1 98.44 144 ILE A N 1
ATOM 1173 C CA . ILE A 1 144 ? -2.584 -19.578 -7.684 1 98.44 144 ILE A CA 1
ATOM 1174 C C . ILE A 1 144 ? -3.475 -18.672 -8.531 1 98.44 144 ILE A C 1
ATOM 1176 O O . ILE A 1 144 ? -4.582 -19.047 -8.914 1 98.44 144 ILE A O 1
ATOM 1180 N N . GLU A 1 145 ? -3.018 -17.516 -8.891 1 98.38 145 GLU A N 1
ATOM 1181 C CA . GLU A 1 145 ? -3.828 -16.562 -9.641 1 98.38 145 GLU A CA 1
ATOM 1182 C C . GLU A 1 145 ? -4.059 -17.031 -11.07 1 98.38 145 GLU A C 1
ATOM 1184 O O . GLU A 1 145 ? -5.129 -16.812 -11.641 1 98.38 145 GLU A O 1
ATOM 1189 N N . LEU A 1 146 ? -3.02 -17.656 -11.633 1 98.25 146 LEU A N 1
ATOM 1190 C CA . LEU A 1 146 ? -3.215 -18.25 -12.953 1 98.25 146 LEU A CA 1
ATOM 1191 C C . LEU A 1 146 ? -4.332 -19.281 -12.922 1 98.25 146 LEU A C 1
ATOM 1193 O O . LEU A 1 146 ? -5.184 -19.312 -13.812 1 98.25 146 LEU A O 1
ATOM 1197 N N . ALA A 1 147 ? -4.336 -20.109 -11.914 1 98.56 147 ALA A N 1
ATOM 1198 C CA . ALA A 1 147 ? -5.387 -21.125 -11.773 1 98.56 147 ALA A CA 1
ATOM 1199 C C . ALA A 1 147 ? -6.754 -20.453 -11.594 1 98.56 147 ALA A C 1
ATOM 1201 O O . ALA A 1 147 ? -7.734 -20.875 -12.211 1 98.56 147 ALA A O 1
ATOM 1202 N N . ARG A 1 148 ? -6.785 -19.375 -10.766 1 98.69 148 ARG A N 1
ATOM 1203 C CA . ARG A 1 148 ? -8.031 -18.641 -10.555 1 98.69 148 ARG A CA 1
ATOM 1204 C C . ARG A 1 148 ? -8.555 -18.047 -11.859 1 98.69 148 ARG A C 1
ATOM 1206 O O . ARG A 1 148 ? -9.758 -18.078 -12.125 1 98.69 148 ARG A O 1
ATOM 1213 N N . ASN A 1 149 ? -7.66 -17.609 -12.648 1 98.5 149 ASN A N 1
ATOM 1214 C CA . ASN A 1 149 ? -8.039 -17.031 -13.938 1 98.5 149 ASN A CA 1
ATOM 1215 C C . ASN A 1 149 ? -8.547 -18.109 -14.891 1 98.5 149 ASN A C 1
ATOM 1217 O O . ASN A 1 149 ? -9.617 -17.969 -15.484 1 98.5 149 ASN A O 1
ATOM 1221 N N . ARG A 1 150 ? -7.812 -19.141 -15.039 1 97.75 150 ARG A N 1
ATOM 1222 C CA . ARG A 1 150 ? -8.133 -20.203 -15.984 1 97.75 150 ARG A CA 1
ATOM 1223 C C . ARG A 1 150 ? -9.414 -20.938 -15.586 1 97.75 150 ARG A C 1
ATOM 1225 O O . ARG A 1 150 ? -10.164 -21.406 -16.438 1 97.75 150 ARG A O 1
ATOM 1232 N N . GLU A 1 151 ? -9.664 -20.969 -14.312 1 98.12 151 GLU A N 1
ATOM 1233 C CA . GLU A 1 151 ? -10.812 -21.719 -13.797 1 98.12 151 GLU A CA 1
ATOM 1234 C C . GLU A 1 151 ? -12.023 -20.797 -13.625 1 98.12 151 GLU A C 1
ATOM 1236 O O . GLU A 1 151 ? -13.062 -21.219 -13.125 1 98.12 151 GLU A O 1
ATOM 1241 N N . GLY A 1 152 ? -11.867 -19.5 -13.945 1 98.06 152 GLY A N 1
ATOM 1242 C CA . GLY A 1 152 ? -12.977 -18.578 -14.07 1 98.06 152 GLY A CA 1
ATOM 1243 C C . GLY A 1 152 ? -13.367 -17.922 -12.758 1 98.06 152 GLY A C 1
ATOM 1244 O O . GLY A 1 152 ? -14.422 -17.297 -12.664 1 98.06 152 GLY A O 1
ATOM 1245 N N . LEU A 1 153 ? -12.539 -18.047 -11.797 1 98.31 153 LEU A N 1
ATOM 1246 C CA . LEU A 1 153 ? -12.914 -17.609 -10.461 1 98.31 153 LEU A CA 1
ATOM 1247 C C . LEU A 1 153 ? -12.758 -16.094 -10.328 1 98.31 153 LEU A C 1
ATOM 1249 O O . LEU A 1 153 ? -13.422 -15.461 -9.508 1 98.31 153 LEU A O 1
ATOM 1253 N N . ASN A 1 154 ? -11.898 -15.469 -11.141 1 98.19 154 ASN A N 1
ATOM 1254 C CA . ASN A 1 154 ? -11.68 -14.031 -11.086 1 98.19 154 ASN A CA 1
ATOM 1255 C C . ASN A 1 154 ? -12.57 -13.289 -12.078 1 98.19 154 ASN A C 1
ATOM 1257 O O . ASN A 1 154 ? -12.555 -12.055 -12.141 1 98.19 154 ASN A O 1
ATOM 1261 N N . ASP A 1 155 ? -13.469 -13.992 -12.852 1 97.19 155 ASP A N 1
ATOM 1262 C CA . ASP A 1 155 ? -14.273 -13.398 -13.914 1 97.19 155 ASP A CA 1
ATOM 1263 C C . ASP A 1 155 ? -15.203 -12.32 -13.359 1 97.19 155 ASP A C 1
ATOM 1265 O O . ASP A 1 155 ? -15.516 -11.352 -14.047 1 97.19 155 ASP A O 1
ATOM 1269 N N . ILE A 1 156 ? -15.586 -12.523 -12.18 1 96.19 156 ILE A N 1
ATOM 1270 C CA . ILE A 1 156 ? -16.609 -11.688 -11.562 1 96.19 156 ILE A CA 1
ATOM 1271 C C . ILE A 1 156 ? -16.125 -10.242 -11.492 1 96.19 156 ILE A C 1
ATOM 1273 O O . ILE A 1 156 ? -16.906 -9.305 -11.633 1 96.19 156 ILE A O 1
ATOM 1277 N N . HIS A 1 157 ? -14.883 -10.07 -11.312 1 96.69 157 HIS A N 1
ATOM 1278 C CA . HIS A 1 157 ? -14.336 -8.727 -11.156 1 96.69 157 HIS A CA 1
ATOM 1279 C C . HIS A 1 157 ? -14.391 -7.957 -12.477 1 96.69 157 HIS A C 1
ATOM 1281 O O . HIS A 1 157 ? -14.688 -6.762 -12.484 1 96.69 157 HIS A O 1
ATOM 1287 N N . PHE A 1 158 ? -14.102 -8.656 -13.477 1 95.69 158 PHE A N 1
ATOM 1288 C CA . PHE A 1 158 ? -14.195 -8.078 -14.812 1 95.69 158 PHE A CA 1
ATOM 1289 C C . PHE A 1 158 ? -15.641 -7.754 -15.164 1 95.69 158 PHE A C 1
ATOM 1291 O O . PHE A 1 158 ? -15.938 -6.656 -15.633 1 95.69 158 PHE A O 1
ATOM 1298 N N . ILE A 1 159 ? -16.531 -8.641 -14.906 1 93.62 159 ILE A N 1
ATOM 1299 C CA . ILE A 1 159 ? -17.953 -8.508 -15.211 1 93.62 159 ILE A CA 1
ATOM 1300 C C . ILE A 1 159 ? -18.547 -7.348 -14.414 1 93.62 159 ILE A C 1
ATOM 1302 O O . ILE A 1 159 ? -19.25 -6.504 -14.969 1 93.62 159 ILE A O 1
ATOM 1306 N N . ASN A 1 160 ? -18.203 -7.27 -13.141 1 92.75 160 ASN A N 1
ATOM 1307 C CA . ASN A 1 160 ? -18.719 -6.199 -12.289 1 92.75 160 ASN A CA 1
ATOM 1308 C C . ASN A 1 160 ? -18.219 -4.832 -12.75 1 92.75 160 ASN A C 1
ATOM 1310 O O . ASN A 1 160 ? -18.938 -3.842 -12.664 1 92.75 160 ASN A O 1
ATOM 1314 N N . ASN A 1 161 ? -16.984 -4.781 -13.102 1 91.06 161 ASN A N 1
ATOM 1315 C CA . ASN A 1 161 ? -16.406 -3.516 -13.547 1 91.06 161 ASN A CA 1
ATOM 1316 C C . ASN A 1 161 ? -17.094 -2.994 -14.797 1 91.06 161 ASN A C 1
ATOM 1318 O O . ASN A 1 161 ? -17.266 -1.785 -14.961 1 91.06 161 ASN A O 1
ATOM 1322 N N . ILE A 1 162 ? -17.5 -3.791 -15.727 1 86.38 162 ILE A N 1
ATOM 1323 C CA . ILE A 1 162 ? -18.203 -3.42 -16.938 1 86.38 162 ILE A CA 1
ATOM 1324 C C . ILE A 1 162 ? -19.578 -2.838 -16.578 1 86.38 162 ILE A C 1
ATOM 1326 O O . ILE A 1 162 ? -20 -1.825 -17.156 1 86.38 162 ILE A O 1
ATOM 1330 N N . TYR A 1 163 ? -20.141 -3.354 -15.633 1 84.5 163 TYR A N 1
ATOM 1331 C CA . TYR A 1 163 ? -21.469 -2.92 -15.25 1 84.5 163 TYR A CA 1
ATOM 1332 C C . TYR A 1 163 ? -21.422 -1.611 -14.469 1 84.5 163 TYR A C 1
ATOM 1334 O O . TYR A 1 163 ? -22.312 -0.766 -14.602 1 84.5 163 TYR A O 1
ATOM 1342 N N . ASP A 1 164 ? -20.5 -1.452 -13.617 1 78.38 164 ASP A N 1
ATOM 1343 C CA . ASP A 1 164 ? -20.344 -0.213 -12.859 1 78.38 164 ASP A CA 1
ATOM 1344 C C . ASP A 1 164 ? -20.078 0.968 -13.789 1 78.38 164 ASP A C 1
ATOM 1346 O O . ASP A 1 164 ? -20.531 2.082 -13.531 1 78.38 164 ASP A O 1
ATOM 1350 N N . LYS A 1 165 ? -19.312 0.736 -14.781 1 71.06 165 LYS A N 1
ATOM 1351 C CA . LYS A 1 165 ? -19 1.805 -15.727 1 71.06 165 LYS A CA 1
ATOM 1352 C C . LYS A 1 165 ? -20.203 2.148 -16.594 1 71.06 165 LYS A C 1
ATOM 1354 O O . LYS A 1 165 ? -20.359 3.293 -17.031 1 71.06 165 LYS A O 1
ATOM 1359 N N . VAL A 1 166 ? -21 1.271 -16.906 1 69.44 166 VAL A N 1
ATOM 1360 C CA . VAL A 1 166 ? -22.188 1.525 -17.703 1 69.44 166 VAL A CA 1
ATOM 1361 C C . VAL A 1 166 ? -23.203 2.312 -16.891 1 69.44 166 VAL A C 1
ATOM 1363 O O . VAL A 1 166 ? -23.891 3.195 -17.406 1 69.44 166 VAL A O 1
ATOM 1366 N N . ASP A 1 167 ? -23.312 2.068 -15.688 1 54.09 167 ASP A N 1
ATOM 1367 C CA . ASP A 1 167 ? -24.25 2.805 -14.859 1 54.09 167 ASP A CA 1
ATOM 1368 C C . ASP A 1 167 ? -23.797 4.25 -14.656 1 54.09 167 ASP A C 1
ATOM 1370 O O . ASP A 1 167 ? -24.609 5.125 -14.359 1 54.09 167 ASP A O 1
ATOM 1374 N N . PHE A 1 168 ? -22.625 4.508 -14.75 1 50.47 168 PHE A N 1
ATOM 1375 C CA . PHE A 1 168 ? -22.156 5.879 -14.586 1 50.47 168 PHE A CA 1
ATOM 1376 C C . PHE A 1 168 ? -22.234 6.641 -15.898 1 50.47 168 PHE A C 1
ATOM 1378 O O . PHE A 1 168 ? -21.734 7.766 -16 1 50.47 168 PHE A O 1
ATOM 1385 N N . GLU A 1 169 ? -22.453 6 -16.984 1 44.75 169 GLU A N 1
ATOM 1386 C CA . GLU A 1 169 ? -22.75 6.824 -18.156 1 44.75 169 GLU A CA 1
ATOM 1387 C C . GLU A 1 169 ? -24.047 7.613 -17.953 1 44.75 169 GLU A C 1
ATOM 1389 O O . GLU A 1 169 ? -25.109 7.031 -17.719 1 44.75 169 GLU A O 1
ATOM 1394 N N . PRO A 1 170 ? -23.844 8.914 -17.766 1 39.28 170 PRO A N 1
ATOM 1395 C CA . PRO A 1 170 ? -25.031 9.758 -17.75 1 39.28 170 PRO A CA 1
ATOM 1396 C C . PRO A 1 170 ? -25.891 9.594 -19 1 39.28 170 PRO A C 1
ATOM 1398 O O . PRO A 1 170 ? -25.375 9.227 -20.062 1 39.28 170 PRO A O 1
ATOM 1401 N N . MET B 1 1 ? 46.062 13.633 -11.578 1 24.91 1 MET B N 1
ATOM 1402 C CA . MET B 1 1 ? 44.781 14.281 -11.383 1 24.91 1 MET B CA 1
ATOM 1403 C C . MET B 1 1 ? 43.688 13.242 -11.156 1 24.91 1 MET B C 1
ATOM 1405 O O . MET B 1 1 ? 43.281 12.547 -12.094 1 24.91 1 MET B O 1
ATOM 1409 N N . ASN B 1 2 ? 43.656 12.422 -10.023 1 23.98 2 ASN B N 1
ATOM 1410 C CA . ASN B 1 2 ? 43.312 11.109 -9.508 1 23.98 2 ASN B CA 1
ATOM 1411 C C . ASN B 1 2 ? 41.844 11.039 -9.133 1 23.98 2 ASN B C 1
ATOM 1413 O O . ASN B 1 2 ? 41.406 11.617 -8.133 1 23.98 2 ASN B O 1
ATOM 1417 N N . ASN B 1 3 ? 40.875 11.211 -10.172 1 25.98 3 ASN B N 1
ATOM 1418 C CA . ASN B 1 3 ? 39.438 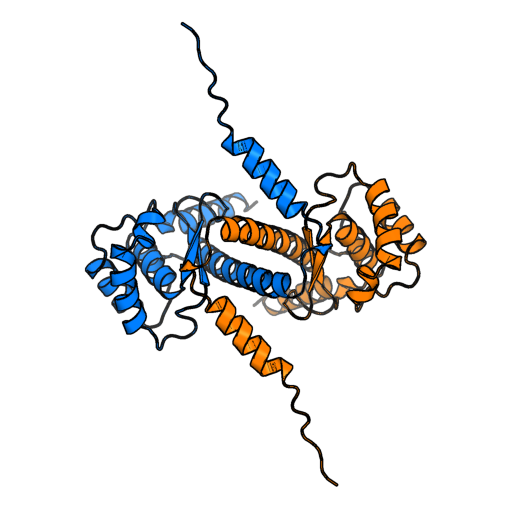11.328 -10.094 1 25.98 3 ASN B CA 1
ATOM 1419 C C . ASN B 1 3 ? 38.812 10.133 -9.391 1 25.98 3 ASN B C 1
ATOM 1421 O O . ASN B 1 3 ? 38.875 9.008 -9.891 1 25.98 3 ASN B O 1
ATOM 1425 N N . MET B 1 4 ? 38.906 10.141 -8.039 1 24.84 4 MET B N 1
ATOM 1426 C CA . MET B 1 4 ? 38.5 9.172 -7.027 1 24.84 4 MET B CA 1
ATOM 1427 C C . MET B 1 4 ? 37 8.906 -7.125 1 24.84 4 MET B C 1
ATOM 1429 O O . MET B 1 4 ? 36.188 9.828 -6.988 1 24.84 4 MET B O 1
ATOM 1433 N N . THR B 1 5 ? 36.625 8 -8.047 1 28.81 5 THR B N 1
ATOM 1434 C CA . THR B 1 5 ? 35.312 7.473 -8.328 1 28.81 5 THR B CA 1
ATOM 1435 C C . THR B 1 5 ? 34.625 7.016 -7.047 1 28.81 5 THR B C 1
ATOM 1437 O O . THR B 1 5 ? 35.031 6.039 -6.426 1 28.81 5 THR B O 1
ATOM 1440 N N . VAL B 1 6 ? 34.312 7.883 -6.039 1 26.7 6 VAL B N 1
ATOM 1441 C CA . VAL B 1 6 ? 33.562 7.699 -4.801 1 26.7 6 VAL B CA 1
ATOM 1442 C C . VAL B 1 6 ? 32.188 7.082 -5.109 1 26.7 6 VAL B C 1
ATOM 1444 O O . VAL B 1 6 ? 31.25 7.793 -5.465 1 26.7 6 VAL B O 1
ATOM 1447 N N . ALA B 1 7 ? 32.156 6.145 -6.031 1 31.69 7 ALA B N 1
ATOM 1448 C CA . ALA B 1 7 ? 30.906 5.43 -6.32 1 31.69 7 ALA B CA 1
ATOM 1449 C C . ALA B 1 7 ? 30.234 4.957 -5.039 1 31.69 7 ALA B C 1
ATOM 1451 O O . ALA B 1 7 ? 30.75 4.082 -4.34 1 31.69 7 ALA B O 1
ATOM 1452 N N . ASN B 1 8 ? 29.422 5.793 -4.254 1 30.11 8 ASN B N 1
ATOM 1453 C CA . ASN B 1 8 ? 28.656 5.723 -3.01 1 30.11 8 ASN B CA 1
ATOM 1454 C C . ASN B 1 8 ? 27.875 4.422 -2.9 1 30.11 8 ASN B C 1
ATOM 1456 O O . ASN B 1 8 ? 27.188 4.027 -3.842 1 30.11 8 ASN B O 1
ATOM 1460 N N . GLY B 1 9 ? 28.297 3.465 -2.016 1 32.06 9 GLY B N 1
ATOM 1461 C CA . GLY B 1 9 ? 27.938 2.203 -1.378 1 32.06 9 GLY B CA 1
ATOM 1462 C C . GLY B 1 9 ? 26.469 2.08 -1.067 1 32.06 9 GLY B C 1
ATOM 1463 O O . GLY B 1 9 ? 26.031 1.085 -0.483 1 32.06 9 GLY B O 1
ATOM 1464 N N . VAL B 1 10 ? 25.75 3.189 -0.949 1 35.19 10 VAL B N 1
ATOM 1465 C CA . VAL B 1 10 ? 24.344 3.17 -0.533 1 35.19 10 VAL B CA 1
ATOM 1466 C C . VAL B 1 10 ? 23.516 2.457 -1.589 1 35.19 10 VAL B C 1
ATOM 1468 O O . VAL B 1 10 ? 22.391 2.008 -1.305 1 35.19 10 VAL B O 1
ATOM 1471 N N . GLY B 1 11 ? 23.922 2.475 -2.781 1 32.97 11 GLY B N 1
ATOM 1472 C CA . GLY B 1 11 ? 23.094 1.962 -3.865 1 32.97 11 GLY B CA 1
ATOM 1473 C C . GLY B 1 11 ? 22.969 0.451 -3.848 1 32.97 11 GLY B C 1
ATOM 1474 O O . GLY B 1 11 ? 21.859 -0.08 -4.02 1 32.97 11 GLY B O 1
ATOM 1475 N N . ALA B 1 12 ? 24.078 -0.24 -3.82 1 37.94 12 ALA B N 1
ATOM 1476 C CA . ALA B 1 12 ? 24.078 -1.697 -3.912 1 37.94 12 ALA B CA 1
ATOM 1477 C C . ALA B 1 12 ? 23.531 -2.326 -2.633 1 37.94 12 ALA B C 1
ATOM 1479 O O . ALA B 1 12 ? 22.812 -3.322 -2.686 1 37.94 12 ALA B O 1
ATOM 1480 N N . ALA B 1 13 ? 23.875 -1.861 -1.507 1 37.28 13 ALA B N 1
ATOM 1481 C CA . ALA B 1 13 ? 23.469 -2.359 -0.194 1 37.28 13 ALA B CA 1
ATOM 1482 C C . ALA B 1 13 ? 21.969 -2.201 0.013 1 37.28 13 ALA B C 1
ATOM 1484 O O . ALA B 1 13 ? 21.312 -3.092 0.56 1 37.28 13 ALA B O 1
ATOM 1485 N N . GLU B 1 14 ? 21.359 -1.143 -0.273 1 35.25 14 GLU B N 1
ATOM 1486 C CA . GLU B 1 14 ? 19.922 -0.896 -0.239 1 35.25 14 GLU B CA 1
ATOM 1487 C C . GLU B 1 14 ? 19.188 -1.812 -1.209 1 35.25 14 GLU B C 1
ATOM 1489 O O . GLU B 1 14 ? 18.094 -2.283 -0.909 1 35.25 14 GLU B O 1
ATOM 1494 N N . LEU B 1 15 ? 19.75 -1.996 -2.369 1 37.12 15 LEU B N 1
ATOM 1495 C CA . LEU B 1 15 ? 19.219 -2.988 -3.299 1 37.12 15 LEU B CA 1
ATOM 1496 C C . LEU B 1 15 ? 19.328 -4.395 -2.713 1 37.12 15 LEU B C 1
ATOM 1498 O O . LEU B 1 15 ? 18.422 -5.207 -2.871 1 37.12 15 LEU B O 1
ATOM 1502 N N . SER B 1 16 ? 20.422 -4.676 -2.119 1 39.72 16 SER B N 1
ATOM 1503 C CA . SER B 1 16 ? 20.656 -5.965 -1.484 1 39.72 16 SER B CA 1
ATOM 1504 C C . SER B 1 16 ? 19.719 -6.191 -0.306 1 39.72 16 SER B C 1
ATOM 1506 O O . SER B 1 16 ? 19.188 -7.289 -0.134 1 39.72 16 SER B O 1
ATOM 1508 N N . VAL B 1 17 ? 19.578 -5.223 0.481 1 40.44 17 VAL B N 1
ATOM 1509 C CA . VAL B 1 17 ? 18.703 -5.324 1.637 1 40.44 17 VAL B CA 1
ATOM 1510 C C . VAL B 1 17 ? 17.25 -5.352 1.175 1 40.44 17 VAL B C 1
ATOM 1512 O O . VAL B 1 17 ? 16.438 -6.137 1.686 1 40.44 17 VAL B O 1
ATOM 1515 N N . GLY B 1 18 ? 16.766 -4.547 0.254 1 40.34 18 GLY B N 1
ATOM 1516 C CA . GLY B 1 18 ? 15.453 -4.555 -0.348 1 40.34 18 GLY B CA 1
ATOM 1517 C C . GLY B 1 18 ? 15.109 -5.863 -1.036 1 40.34 18 GLY B C 1
ATOM 1518 O O . GLY B 1 18 ? 14.023 -6.406 -0.847 1 40.34 18 GLY B O 1
ATOM 1519 N N . ALA B 1 19 ? 15.977 -6.254 -1.95 1 42 19 ALA B N 1
ATOM 1520 C CA . ALA B 1 19 ? 15.906 -7.605 -2.496 1 42 19 ALA B CA 1
ATOM 1521 C C . ALA B 1 19 ? 15.867 -8.648 -1.379 1 42 19 ALA B C 1
ATOM 1523 O O . ALA B 1 19 ? 15.086 -9.594 -1.43 1 42 19 ALA B O 1
ATOM 1524 N N . ASN B 1 20 ? 16.797 -8.422 -0.438 1 43.81 20 ASN B N 1
ATOM 1525 C CA . ASN B 1 20 ? 16.875 -9.344 0.695 1 43.81 20 ASN B CA 1
ATOM 1526 C C . ASN B 1 20 ? 15.617 -9.273 1.561 1 43.81 20 ASN B C 1
ATOM 1528 O O . ASN B 1 20 ? 15.156 -10.297 2.07 1 43.81 20 ASN B O 1
ATOM 1532 N N . LEU B 1 21 ? 15.305 -8.094 1.9 1 44.97 21 LEU B N 1
ATOM 1533 C CA . LEU B 1 21 ? 14.086 -7.961 2.697 1 44.97 21 LEU B CA 1
ATOM 1534 C C . LEU B 1 21 ? 12.875 -8.445 1.916 1 44.97 21 LEU B C 1
ATOM 1536 O O . LEU B 1 21 ? 11.992 -9.109 2.475 1 44.97 21 LEU B O 1
ATOM 1540 N N . LEU B 1 22 ? 12.805 -7.871 0.668 1 45.53 22 LEU B N 1
ATOM 1541 C CA . LEU B 1 22 ? 11.75 -8.438 -0.173 1 45.53 22 LEU B CA 1
ATOM 1542 C C . LEU B 1 22 ? 11.969 -9.93 -0.38 1 45.53 22 LEU B C 1
ATOM 1544 O O . LEU B 1 22 ? 11.055 -10.641 -0.811 1 45.53 22 LEU B O 1
ATOM 1548 N N . SER B 1 23 ? 13.242 -10.328 -0.299 1 42.78 23 SER B N 1
ATOM 1549 C CA . SER B 1 23 ? 13.609 -11.742 -0.37 1 42.78 23 SER B CA 1
ATOM 1550 C C . SER B 1 23 ? 13.352 -12.438 0.959 1 42.78 23 SER B C 1
ATOM 1552 O O . SER B 1 23 ? 13.688 -13.617 1.121 1 42.78 23 SER B O 1
ATOM 1554 N N . ARG B 1 24 ? 13.102 -11.586 1.956 1 49.25 24 ARG B N 1
ATOM 1555 C CA . ARG B 1 24 ? 12.836 -12.375 3.156 1 49.25 24 ARG B CA 1
ATOM 1556 C C . ARG B 1 24 ? 11.656 -13.312 2.943 1 49.25 24 ARG B C 1
ATOM 1558 O O . ARG B 1 24 ? 10.625 -12.914 2.41 1 49.25 24 ARG B O 1
ATOM 1565 N N . PRO B 1 25 ? 11.945 -14.477 3.225 1 47.88 25 PRO B N 1
ATOM 1566 C CA . PRO B 1 25 ? 10.898 -15.477 3.012 1 47.88 25 PRO B CA 1
ATOM 1567 C C . PRO B 1 25 ? 9.57 -15.094 3.656 1 47.88 25 PRO B C 1
ATOM 1569 O O . PRO B 1 25 ? 9.547 -14.57 4.773 1 47.88 25 PRO B O 1
ATOM 1572 N N . ALA B 1 26 ? 8.516 -14.875 2.863 1 53.31 26 ALA B N 1
ATOM 1573 C CA . ALA B 1 26 ? 7.141 -14.695 3.314 1 53.31 26 ALA B CA 1
ATOM 1574 C C . ALA B 1 26 ? 6.887 -15.453 4.617 1 53.31 26 ALA B C 1
ATOM 1576 O O . ALA B 1 26 ? 6.082 -15.023 5.445 1 53.31 26 ALA B O 1
ATOM 1577 N N . ASP B 1 27 ? 7.617 -16.531 4.793 1 52 27 ASP B N 1
ATOM 1578 C CA . ASP B 1 27 ? 7.402 -17.406 5.938 1 52 27 ASP B CA 1
ATOM 1579 C C . ASP B 1 27 ? 7.703 -16.688 7.25 1 52 27 ASP B C 1
ATOM 1581 O O . ASP B 1 27 ? 7.297 -17.141 8.32 1 52 27 ASP B O 1
ATOM 1585 N N . GLU B 1 28 ? 8.406 -15.648 7.086 1 53.53 28 GLU B N 1
ATOM 1586 C CA . GLU B 1 28 ? 8.805 -15 8.336 1 53.53 28 GLU B CA 1
ATOM 1587 C C . GLU B 1 28 ? 7.75 -14 8.797 1 53.53 28 GLU B C 1
ATOM 1589 O O . GLU B 1 28 ? 7.848 -13.453 9.898 1 53.53 28 GLU B O 1
ATOM 1594 N N . TYR B 1 29 ? 6.891 -13.828 7.965 1 54.19 29 TYR B N 1
ATOM 1595 C CA . TYR B 1 29 ? 5.883 -12.867 8.398 1 54.19 29 TYR B CA 1
ATOM 1596 C C . TYR B 1 29 ? 4.832 -13.531 9.273 1 54.19 29 TYR B C 1
ATOM 1598 O O . TYR B 1 29 ? 3.99 -14.281 8.781 1 54.19 29 TYR B O 1
ATOM 1606 N N . GLY B 1 30 ? 5.141 -13.828 10.523 1 55.31 30 GLY B N 1
ATOM 1607 C CA . GLY B 1 30 ? 4.164 -14.281 11.5 1 55.31 30 GLY B CA 1
ATOM 1608 C C . GLY B 1 30 ? 3.035 -13.289 11.719 1 55.31 30 GLY B C 1
ATOM 1609 O O . GLY B 1 30 ? 2.854 -12.367 10.93 1 55.31 30 GLY B O 1
ATOM 1610 N N . ASN B 1 31 ? 2.066 -13.531 12.57 1 56.75 31 ASN B N 1
ATOM 1611 C CA . ASN B 1 31 ? 0.908 -12.719 12.922 1 56.75 31 ASN B CA 1
ATOM 1612 C C . ASN B 1 31 ? 1.303 -11.266 13.172 1 56.75 31 ASN B C 1
ATOM 1614 O O . ASN B 1 31 ? 0.601 -10.344 12.75 1 56.75 31 ASN B O 1
ATOM 1618 N N . ASP B 1 32 ? 2.396 -11.094 13.898 1 62.12 32 ASP B N 1
ATOM 1619 C CA . ASP B 1 32 ? 2.861 -9.742 14.195 1 62.12 32 ASP B CA 1
ATOM 1620 C C . ASP B 1 32 ? 3.285 -9.016 12.922 1 62.12 32 ASP B C 1
ATOM 1622 O O . ASP B 1 32 ? 2.994 -7.832 12.75 1 62.12 32 ASP B O 1
ATOM 1626 N N . GLY B 1 33 ? 3.721 -9.781 12.078 1 69.62 33 GLY B N 1
ATOM 1627 C CA . GLY B 1 33 ? 4.152 -9.203 10.82 1 69.62 33 GLY B CA 1
ATOM 1628 C C . GLY B 1 33 ? 2.998 -8.75 9.945 1 69.62 33 GLY B C 1
ATOM 1629 O O . GLY B 1 33 ? 3.107 -7.754 9.227 1 69.62 33 GLY B O 1
ATOM 1630 N N . LYS B 1 34 ? 1.845 -9.352 10.242 1 77.06 34 LYS B N 1
ATOM 1631 C CA . LYS B 1 34 ? 0.667 -9.023 9.445 1 77.06 34 LYS B CA 1
ATOM 1632 C C . LYS B 1 34 ? 0.088 -7.672 9.852 1 77.06 34 LYS B C 1
ATOM 1634 O O . LYS B 1 34 ? -0.299 -6.871 9 1 77.06 34 LYS B O 1
ATOM 1639 N N . VAL B 1 35 ? 0.079 -7.441 11.148 1 77.06 35 VAL B N 1
ATOM 1640 C CA . VAL B 1 35 ? -0.466 -6.188 11.656 1 77.06 35 VAL B CA 1
ATOM 1641 C C . VAL B 1 35 ? 0.371 -5.016 11.148 1 77.06 35 VAL B C 1
ATOM 1643 O O . VAL B 1 35 ? -0.173 -4.023 10.648 1 77.06 35 VAL B O 1
ATOM 1646 N N . GLU B 1 36 ? 1.668 -5.156 11.305 1 80.75 36 GLU B N 1
ATOM 1647 C CA . GLU B 1 36 ? 2.574 -4.109 10.844 1 80.75 36 GLU B CA 1
ATOM 1648 C C . GLU B 1 36 ? 2.438 -3.891 9.336 1 80.75 36 GLU B C 1
ATOM 1650 O O . GLU B 1 36 ? 2.461 -2.75 8.867 1 80.75 36 GLU B O 1
ATOM 1655 N N . MET B 1 37 ? 2.273 -4.914 8.672 1 84.19 37 MET B N 1
ATOM 1656 C CA . MET B 1 37 ? 2.092 -4.828 7.227 1 84.19 37 MET B CA 1
ATOM 1657 C C . MET B 1 37 ? 0.813 -4.07 6.887 1 84.19 37 MET B C 1
ATOM 1659 O O . MET B 1 37 ? 0.829 -3.166 6.051 1 84.19 37 MET B O 1
ATOM 1663 N N . MET B 1 38 ? -0.238 -4.367 7.535 1 84.38 38 MET B N 1
ATOM 1664 C CA . MET B 1 38 ? -1.518 -3.727 7.25 1 84.38 38 MET B CA 1
ATOM 1665 C C . MET B 1 38 ? -1.468 -2.238 7.586 1 84.38 38 MET B C 1
ATOM 1667 O O . MET B 1 38 ? -2.062 -1.42 6.883 1 84.38 38 MET B O 1
ATOM 1671 N N . TRP B 1 39 ? -0.716 -2.012 8.609 1 86.56 39 TRP B N 1
ATOM 1672 C CA . TRP B 1 39 ? -0.531 -0.6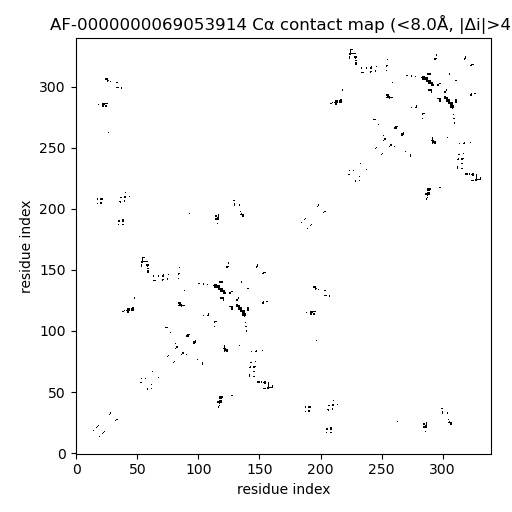08 8.969 1 86.56 39 TRP B CA 1
ATOM 1673 C C . TRP B 1 39 ? 0.206 0.143 7.867 1 86.56 39 TRP B C 1
ATOM 1675 O O . TRP B 1 39 ? -0.191 1.246 7.484 1 86.56 39 TRP B O 1
ATOM 1685 N N . ALA B 1 40 ? 1.218 -0.419 7.402 1 89.06 40 ALA B N 1
ATOM 1686 C CA . ALA B 1 40 ? 2 0.195 6.332 1 89.06 40 ALA B CA 1
ATOM 1687 C C . ALA B 1 40 ? 1.155 0.383 5.074 1 89.06 40 ALA B C 1
ATOM 1689 O O . ALA B 1 40 ? 1.225 1.429 4.426 1 89.06 40 ALA B O 1
ATOM 1690 N N . ILE B 1 41 ? 0.377 -0.527 4.805 1 89.94 41 ILE B N 1
ATOM 1691 C CA . ILE B 1 41 ? -0.476 -0.488 3.623 1 89.94 41 ILE B CA 1
ATOM 1692 C C . ILE B 1 41 ? -1.501 0.635 3.762 1 89.94 41 ILE B C 1
ATOM 1694 O O . ILE B 1 41 ? -1.695 1.425 2.836 1 89.94 41 ILE B O 1
ATOM 1698 N N . LYS B 1 42 ? -2.127 0.709 4.891 1 90.25 42 LYS B N 1
ATOM 1699 C CA . LYS B 1 42 ? -3.111 1.764 5.121 1 90.25 42 LYS B CA 1
ATOM 1700 C C . LYS B 1 42 ? -2.463 3.145 5.059 1 90.25 42 LYS B C 1
ATOM 1702 O O . LYS B 1 42 ? -3.051 4.086 4.52 1 90.25 42 LYS B O 1
ATOM 1707 N N . ALA B 1 43 ? -1.306 3.258 5.645 1 92 43 ALA B N 1
ATOM 1708 C CA . ALA B 1 43 ? -0.558 4.512 5.582 1 92 43 ALA B CA 1
ATOM 1709 C C . ALA B 1 43 ? -0.277 4.914 4.141 1 92 43 ALA B C 1
ATOM 1711 O O . ALA B 1 43 ? -0.495 6.066 3.756 1 92 43 ALA B O 1
ATOM 1712 N N . TYR B 1 44 ? 0.166 3.939 3.391 1 93.12 44 TYR B N 1
ATOM 1713 C CA . TYR B 1 44 ? 0.468 4.199 1.987 1 93.12 44 TYR B CA 1
ATOM 1714 C C . TYR B 1 44 ? -0.799 4.539 1.211 1 93.12 44 TYR B C 1
ATOM 1716 O O . TYR B 1 44 ? -0.803 5.461 0.389 1 93.12 44 TYR B O 1
ATOM 1724 N N . GLU B 1 45 ? -1.863 3.807 1.395 1 93.06 45 GLU B N 1
ATOM 1725 C CA . GLU B 1 45 ? -3.129 4.066 0.713 1 93.06 45 GLU B CA 1
ATOM 1726 C C . GLU B 1 45 ? -3.607 5.492 0.962 1 93.06 45 GLU B C 1
ATOM 1728 O O . GLU B 1 45 ? -4.051 6.176 0.036 1 93.06 45 GLU B O 1
ATOM 1733 N N . HIS B 1 46 ? -3.496 5.918 2.162 1 93.81 46 HIS B N 1
ATOM 1734 C CA . HIS B 1 46 ? -3.869 7.289 2.496 1 93.81 46 HIS B CA 1
ATOM 1735 C C . HIS B 1 46 ? -3.049 8.297 1.692 1 93.81 46 HIS B C 1
ATOM 1737 O O . HIS B 1 46 ? -3.605 9.211 1.083 1 93.81 46 HIS B O 1
ATOM 1743 N N . ALA B 1 47 ? -1.756 8.086 1.742 1 96.06 47 ALA B N 1
ATOM 1744 C CA . ALA B 1 47 ? -0.839 8.992 1.054 1 96.06 47 ALA B CA 1
ATOM 1745 C C . ALA B 1 47 ? -1.088 8.984 -0.451 1 96.06 47 ALA B C 1
ATOM 1747 O O . ALA B 1 47 ? -1.086 10.039 -1.093 1 96.06 47 ALA B O 1
ATOM 1748 N N . GLU B 1 48 ? -1.304 7.801 -0.985 1 94.44 48 GLU B N 1
ATOM 1749 C CA . GLU B 1 48 ? -1.503 7.637 -2.422 1 94.44 48 GLU B CA 1
ATOM 1750 C C . GLU B 1 48 ? -2.828 8.25 -2.869 1 94.44 48 GLU B C 1
ATOM 1752 O O . GLU B 1 48 ? -2.906 8.859 -3.936 1 94.44 48 GLU B O 1
ATOM 1757 N N . ILE B 1 49 ? -3.887 8.031 -2.164 1 94.19 49 ILE B N 1
ATOM 1758 C CA . ILE B 1 49 ? -5.184 8.625 -2.465 1 94.19 49 ILE B CA 1
ATOM 1759 C C . ILE B 1 49 ? -5.055 10.148 -2.494 1 94.19 49 ILE B C 1
ATOM 1761 O O . ILE B 1 49 ? -5.535 10.805 -3.422 1 94.19 49 ILE B O 1
ATOM 1765 N N . TYR B 1 50 ? -4.418 10.711 -1.484 1 96.75 50 TYR B N 1
ATOM 1766 C CA . TYR B 1 50 ? -4.184 12.156 -1.46 1 96.75 50 TYR B CA 1
ATOM 1767 C C . TYR B 1 50 ? -3.371 12.594 -2.672 1 96.75 50 TYR B C 1
ATOM 1769 O O . TYR B 1 50 ? -3.686 13.609 -3.303 1 96.75 50 TYR B O 1
ATOM 1777 N N . PHE B 1 51 ? -2.328 11.852 -2.961 1 96.81 51 PHE B N 1
ATOM 1778 C CA . PHE B 1 51 ? -1.489 12.203 -4.102 1 96.81 51 PHE B CA 1
ATOM 1779 C C . PHE B 1 51 ? -2.309 12.234 -5.387 1 96.81 51 PHE B C 1
ATOM 1781 O O . PHE B 1 51 ? -2.154 13.148 -6.203 1 96.81 51 PHE B O 1
ATOM 1788 N N . ASN B 1 52 ? -3.18 11.305 -5.516 1 94.31 52 ASN B N 1
ATOM 1789 C CA . ASN B 1 52 ? -4.051 11.281 -6.684 1 94.31 52 ASN B CA 1
ATOM 1790 C C . ASN B 1 52 ? -4.98 12.492 -6.719 1 94.31 52 ASN B C 1
ATOM 1792 O O . ASN B 1 52 ? -5.289 13.016 -7.789 1 94.31 52 ASN B O 1
ATOM 1796 N N . LEU B 1 53 ? -5.406 12.922 -5.598 1 96.19 53 LEU B N 1
ATOM 1797 C CA . LEU B 1 53 ? -6.285 14.086 -5.52 1 96.19 53 LEU B CA 1
ATOM 1798 C C . LEU B 1 53 ? -5.574 15.344 -6.004 1 96.19 53 LEU B C 1
ATOM 1800 O O . LEU B 1 53 ? -6.133 16.109 -6.785 1 96.19 53 LEU B O 1
ATOM 1804 N N . ILE B 1 54 ? -4.309 15.516 -5.582 1 96.62 54 ILE B N 1
ATOM 1805 C CA . ILE B 1 54 ? -3.619 16.75 -5.961 1 96.62 54 ILE B CA 1
ATOM 1806 C C . ILE B 1 54 ? -3.225 16.672 -7.438 1 96.62 54 ILE B C 1
ATOM 1808 O O . ILE B 1 54 ? -2.883 17.703 -8.039 1 96.62 54 ILE B O 1
ATOM 1812 N N . CYS B 1 55 ? -3.189 15.477 -8.008 1 95.25 55 CYS B N 1
ATOM 1813 C CA . CYS B 1 55 ? -2.959 15.328 -9.445 1 95.25 55 CYS B CA 1
ATOM 1814 C C . CYS B 1 55 ? -4.23 15.609 -10.234 1 95.25 55 CYS B C 1
ATOM 1816 O O . CYS B 1 55 ? -4.164 16.016 -11.391 1 95.25 55 CYS B O 1
ATOM 1818 N N . SER B 1 56 ? -5.406 15.453 -9.648 1 94.94 56 SER B N 1
ATOM 1819 C CA . SER B 1 56 ? -6.66 15.461 -10.398 1 94.94 56 SER B CA 1
ATOM 1820 C C . SER B 1 56 ? -7.375 16.797 -10.258 1 94.94 56 SER B C 1
ATOM 1822 O O . SER B 1 56 ? -8.133 17.203 -11.148 1 94.94 56 SER B O 1
ATOM 1824 N N . VAL B 1 57 ? -7.242 17.438 -9.172 1 95.94 57 VAL B N 1
ATOM 1825 C CA . VAL B 1 57 ? -7.906 18.703 -8.891 1 95.94 57 VAL B CA 1
ATOM 1826 C C . VAL B 1 57 ? -6.871 19.75 -8.477 1 95.94 57 VAL B C 1
ATOM 1828 O O . VAL B 1 57 ? -5.805 19.406 -7.965 1 95.94 57 VAL B O 1
ATOM 1831 N N . ASP B 1 58 ? -7.25 21.016 -8.695 1 96.62 58 ASP B N 1
ATOM 1832 C CA . ASP B 1 58 ? -6.398 22.094 -8.219 1 96.62 58 ASP B CA 1
ATOM 1833 C C . ASP B 1 58 ? -6.152 21.969 -6.715 1 96.62 58 ASP B C 1
ATOM 1835 O O . ASP B 1 58 ? -7.086 22.094 -5.918 1 96.62 58 ASP B O 1
ATOM 1839 N N . PRO B 1 59 ? -4.863 21.828 -6.371 1 97.88 59 PRO B N 1
ATOM 1840 C CA . PRO B 1 59 ? -4.574 21.578 -4.957 1 97.88 59 PRO B CA 1
ATOM 1841 C C . PRO B 1 59 ? -5.031 22.719 -4.047 1 97.88 59 PRO B C 1
ATOM 1843 O O . PRO B 1 59 ? -5.383 22.484 -2.889 1 97.88 59 PRO B O 1
ATOM 1846 N N . LYS B 1 60 ? -5.035 23.922 -4.52 1 96.75 60 LYS B N 1
ATOM 1847 C CA . LYS B 1 60 ? -5.418 25.078 -3.711 1 96.75 60 LYS B CA 1
ATOM 1848 C C . LYS B 1 60 ? -6.902 25.031 -3.359 1 96.75 60 LYS B C 1
ATOM 1850 O O . LYS B 1 60 ? -7.344 25.688 -2.412 1 96.75 60 LYS B O 1
ATOM 1855 N N . LEU B 1 61 ? -7.629 24.297 -4.098 1 95.69 61 LEU B N 1
ATOM 1856 C CA . LEU B 1 61 ? -9.078 24.219 -3.908 1 95.69 61 LEU B CA 1
ATOM 1857 C C . LEU B 1 61 ? -9.453 23.031 -3.049 1 95.69 61 LEU B C 1
ATOM 1859 O O . LEU B 1 61 ? -10.617 22.891 -2.65 1 95.69 61 LEU B O 1
ATOM 1863 N N . LEU B 1 62 ? -8.531 22.25 -2.721 1 96.25 62 LEU B N 1
ATOM 1864 C CA . LEU B 1 62 ? -8.805 21.031 -1.975 1 96.25 62 LEU B CA 1
ATOM 1865 C C . LEU B 1 62 ? -9.07 21.328 -0.504 1 96.25 62 LEU B C 1
ATOM 1867 O O . LEU B 1 62 ? -8.32 22.094 0.118 1 96.25 62 LEU B O 1
ATOM 1871 N N . ARG B 1 63 ? -10.164 20.75 0 1 95.69 63 ARG B N 1
ATOM 1872 C CA . ARG B 1 63 ? -10.438 20.75 1.433 1 95.69 63 ARG B CA 1
ATOM 1873 C C . ARG B 1 63 ? -10.031 19.438 2.078 1 95.69 63 ARG B C 1
ATOM 1875 O O . ARG B 1 63 ? -10.617 18.391 1.788 1 95.69 63 ARG B O 1
ATOM 1882 N N . LEU B 1 64 ? -9.086 19.531 2.967 1 94 64 LEU B N 1
ATOM 1883 C CA . LEU B 1 64 ? -8.547 18.312 3.562 1 94 64 LEU B CA 1
ATOM 1884 C C . LEU B 1 64 ? -9.234 18 4.891 1 94 64 LEU B C 1
ATOM 1886 O O . LEU B 1 64 ? -9.414 16.844 5.246 1 94 64 LEU B O 1
ATOM 1890 N N . THR B 1 65 ? -9.516 19.016 5.641 1 93.88 65 THR B N 1
ATOM 1891 C CA . THR B 1 65 ? -10.164 18.906 6.941 1 93.88 65 THR B CA 1
ATOM 1892 C C . THR B 1 65 ? -11.188 20.016 7.129 1 93.88 65 THR B C 1
ATOM 1894 O O . THR B 1 65 ? -11.195 21 6.375 1 93.88 65 THR B O 1
ATOM 1897 N N . PRO B 1 66 ? -11.984 19.828 8.125 1 92.44 66 PRO B N 1
ATOM 1898 C CA . PRO B 1 66 ? -12.93 20.906 8.398 1 92.44 66 PRO B CA 1
ATOM 1899 C C . PRO B 1 66 ? -12.25 22.156 8.953 1 92.44 66 PRO B C 1
ATOM 1901 O O . PRO B 1 66 ? -12.875 23.219 9.031 1 92.44 66 PRO B O 1
ATOM 1904 N N . HIS B 1 67 ? -11.008 22.109 9.297 1 93.69 67 HIS B N 1
ATOM 1905 C CA . HIS B 1 67 ? -10.328 23.219 9.961 1 93.69 67 HIS B CA 1
ATOM 1906 C C . HIS B 1 67 ? -9.078 23.625 9.195 1 93.69 67 HIS B C 1
ATOM 1908 O O . HIS B 1 67 ? -8.07 24 9.797 1 93.69 67 HIS B O 1
ATOM 1914 N N . ASP B 1 68 ? -9.133 23.594 7.941 1 97.06 68 ASP B N 1
ATOM 1915 C CA . ASP B 1 68 ? -7.953 23.781 7.109 1 97.06 68 ASP B CA 1
ATOM 1916 C C . ASP B 1 68 ? -7.289 25.125 7.395 1 97.06 68 ASP B C 1
ATOM 1918 O O . ASP B 1 68 ? -6.07 25.188 7.574 1 97.06 68 ASP B O 1
ATOM 1922 N N . ASP B 1 69 ? -8.094 26.219 7.426 1 97.19 69 ASP B N 1
ATOM 1923 C CA . ASP B 1 69 ? -7.535 27.547 7.625 1 97.19 69 ASP B CA 1
ATOM 1924 C C . ASP B 1 69 ? -6.82 27.656 8.969 1 97.19 69 ASP B C 1
ATOM 1926 O O . ASP B 1 69 ? -5.707 28.172 9.047 1 97.19 69 ASP B O 1
ATOM 1930 N N . LYS B 1 70 ? -7.484 27.141 9.953 1 95.81 70 LYS B N 1
ATOM 1931 C CA . LYS B 1 70 ? -6.91 27.172 11.297 1 95.81 70 LYS B CA 1
ATOM 1932 C C . LYS B 1 70 ? -5.625 26.359 11.359 1 95.81 70 LYS B C 1
ATOM 1934 O O . LYS B 1 70 ? -4.629 26.797 11.938 1 95.81 70 LYS B O 1
ATOM 1939 N N . ILE B 1 71 ? -5.605 25.219 10.734 1 96.88 71 ILE B N 1
ATOM 1940 C CA . ILE B 1 71 ? -4.453 24.328 10.742 1 96.88 71 ILE B CA 1
ATOM 1941 C C . ILE B 1 71 ? -3.273 24.984 10.039 1 96.88 71 ILE B C 1
ATOM 1943 O O . ILE B 1 71 ? -2.158 25 10.562 1 96.88 71 ILE B O 1
ATOM 1947 N N . TYR B 1 72 ? -3.553 25.594 8.938 1 98 72 TYR B N 1
ATOM 1948 C CA . TYR B 1 72 ? -2.494 26.25 8.172 1 98 72 TYR B CA 1
ATOM 1949 C C . TYR B 1 72 ? -1.879 27.391 8.969 1 98 72 TYR B C 1
ATOM 1951 O O . TYR B 1 72 ? -0.655 27.484 9.078 1 98 72 TYR B O 1
ATOM 1959 N N . LYS B 1 73 ? -2.713 28.219 9.508 1 97.56 73 LYS B N 1
ATOM 1960 C CA . LYS B 1 73 ? -2.248 29.375 10.25 1 97.56 73 LYS B CA 1
ATOM 1961 C C . LYS B 1 73 ? -1.42 28.969 11.461 1 97.56 73 LYS B C 1
ATOM 1963 O O . LYS B 1 73 ? -0.335 29.5 11.695 1 97.56 73 LYS B O 1
ATOM 1968 N N . GLU B 1 74 ? -1.92 27.969 12.219 1 96.56 74 GLU B N 1
ATOM 1969 C CA . GLU B 1 74 ? -1.212 27.5 13.406 1 96.56 74 GLU B CA 1
ATOM 1970 C C . GLU B 1 74 ? 0.112 26.844 13.031 1 96.56 74 GLU B C 1
ATOM 1972 O O . GLU B 1 74 ? 1.12 27.031 13.719 1 96.56 74 GLU B O 1
ATOM 1977 N N . PHE B 1 75 ? 0.157 26.125 11.992 1 97.75 75 PHE B N 1
ATOM 1978 C CA . PHE B 1 75 ? 1.363 25.469 11.516 1 97.75 75 PHE B CA 1
ATOM 1979 C C . PHE B 1 75 ? 2.449 26.484 11.18 1 97.75 75 PHE B C 1
ATOM 1981 O O . PHE B 1 75 ? 3.582 26.359 11.656 1 97.75 75 PHE B O 1
ATOM 1988 N N . ARG B 1 76 ? 2.117 27.469 10.453 1 97.62 76 ARG B N 1
ATOM 1989 C CA . ARG B 1 76 ? 3.113 28.453 10.031 1 97.62 76 ARG B CA 1
ATOM 1990 C C . ARG B 1 76 ? 3.506 29.375 11.188 1 97.62 76 ARG B C 1
ATOM 1992 O O . ARG B 1 76 ? 4.602 29.938 11.195 1 97.62 76 ARG B O 1
ATOM 1999 N N . ARG B 1 77 ? 2.619 29.5 12.156 1 96.69 77 ARG B N 1
ATOM 2000 C CA . ARG B 1 77 ? 2.996 30.219 13.367 1 96.69 77 ARG B CA 1
ATOM 2001 C C . ARG B 1 77 ? 4.07 29.453 14.141 1 96.69 77 ARG B C 1
ATOM 2003 O O . ARG B 1 77 ? 5.059 30.047 14.578 1 96.69 77 ARG B O 1
ATOM 2010 N N . LEU B 1 78 ? 3.889 28.203 14.266 1 95.5 78 LEU B N 1
ATOM 2011 C CA . LEU B 1 78 ? 4.793 27.375 15.062 1 95.5 78 LEU B CA 1
ATOM 2012 C C . LEU B 1 78 ? 6.051 27.031 14.266 1 95.5 78 LEU B C 1
ATOM 2014 O O . LEU B 1 78 ? 7.133 26.891 14.844 1 95.5 78 LEU B O 1
ATOM 2018 N N . PHE B 1 79 ? 5.887 26.906 12.914 1 97.19 79 PHE B N 1
ATOM 2019 C CA . PHE B 1 79 ? 6.988 26.516 12.039 1 97.19 79 PHE B CA 1
ATOM 2020 C C . PHE B 1 79 ? 7.148 27.516 10.898 1 97.19 79 PHE B C 1
ATOM 2022 O O . PHE B 1 79 ? 7.051 27.156 9.727 1 97.19 79 PHE B O 1
ATOM 2029 N N . PRO B 1 80 ? 7.52 28.75 11.211 1 96.81 80 PRO B N 1
ATOM 2030 C CA . PRO B 1 80 ? 7.566 29.797 10.18 1 96.81 80 PRO B CA 1
ATOM 2031 C C . PRO B 1 80 ? 8.656 29.547 9.141 1 96.81 80 PRO B C 1
ATOM 2033 O O . PRO B 1 80 ? 8.477 29.891 7.965 1 96.81 80 PRO B O 1
ATOM 2036 N N . ASP B 1 81 ? 9.75 28.828 9.57 1 95.38 81 ASP B N 1
ATOM 2037 C CA . ASP B 1 81 ? 10.898 28.703 8.672 1 95.38 81 ASP B CA 1
ATOM 2038 C C . ASP B 1 81 ? 11.07 27.281 8.172 1 95.38 81 ASP B C 1
ATOM 2040 O O . ASP B 1 81 ? 12.062 26.953 7.52 1 95.38 81 ASP B O 1
ATOM 2044 N N . LEU B 1 82 ? 10.18 26.406 8.547 1 97.44 82 LEU B N 1
ATOM 2045 C CA . LEU B 1 82 ? 10.305 25.031 8.078 1 97.44 82 LEU B CA 1
ATOM 2046 C C . LEU B 1 82 ? 10.188 24.953 6.562 1 97.44 82 LEU B C 1
ATOM 2048 O O . LEU B 1 82 ? 9.211 25.453 5.988 1 97.44 82 LEU B O 1
ATOM 2052 N N . GLN B 1 83 ? 11.195 24.391 5.973 1 97.94 83 GLN B N 1
ATOM 2053 C CA . GLN B 1 83 ? 11.148 24.156 4.535 1 97.94 83 GLN B CA 1
ATOM 2054 C C . GLN B 1 83 ? 10.25 22.969 4.195 1 97.94 83 GLN B C 1
ATOM 2056 O O . GLN B 1 83 ? 10.414 21.875 4.758 1 97.94 83 GLN B O 1
ATOM 2061 N N . ILE B 1 84 ? 9.281 23.25 3.217 1 98.44 84 ILE B N 1
ATOM 2062 C CA . ILE B 1 84 ? 8.305 22.188 2.994 1 98.44 84 ILE B CA 1
ATOM 2063 C C . ILE B 1 84 ? 8.352 21.75 1.535 1 98.44 84 ILE B C 1
ATOM 2065 O O . ILE B 1 84 ? 7.688 20.781 1.153 1 98.44 84 ILE B O 1
ATOM 2069 N N . GLU B 1 85 ? 9.125 22.469 0.692 1 98.5 85 GLU B N 1
ATOM 2070 C CA . GLU B 1 85 ? 9.336 21.984 -0.669 1 98.5 85 GLU B CA 1
ATOM 2071 C C . GLU B 1 85 ? 10.25 20.766 -0.688 1 98.5 85 GLU B C 1
ATOM 2073 O O . GLU B 1 85 ? 9.945 19.766 -1.337 1 98.5 85 GLU B O 1
ATOM 2078 N N . ALA B 1 86 ? 11.367 20.922 -0.066 1 98.12 86 ALA B N 1
ATOM 2079 C CA . ALA B 1 86 ? 12.289 19.828 0.254 1 98.12 86 ALA B CA 1
ATOM 2080 C C . ALA B 1 86 ? 12.375 19.609 1.762 1 98.12 86 ALA B C 1
ATOM 2082 O O . ALA B 1 86 ? 13.195 20.234 2.441 1 98.12 86 ALA B O 1
ATOM 2083 N N . LEU B 1 87 ? 11.531 18.75 2.273 1 97.88 87 LEU B N 1
ATOM 2084 C CA . LEU B 1 87 ? 11.344 18.5 3.701 1 97.88 87 LEU B CA 1
ATOM 2085 C C . LEU B 1 87 ? 12.422 17.578 4.246 1 97.88 87 LEU B C 1
ATOM 2087 O O . LEU B 1 87 ? 12.688 16.516 3.67 1 97.88 87 LEU B O 1
ATOM 2091 N N . ASP B 1 88 ? 13.078 18.078 5.262 1 96.38 88 ASP B N 1
ATOM 2092 C CA . ASP B 1 88 ? 14.055 17.25 5.957 1 96.38 88 ASP B CA 1
ATOM 2093 C C . ASP B 1 88 ? 13.422 16.516 7.137 1 96.38 88 ASP B C 1
ATOM 2095 O O . ASP B 1 88 ? 12.867 17.156 8.039 1 96.38 88 ASP B O 1
ATOM 2099 N N . GLU B 1 89 ? 13.5 15.195 7.141 1 93.94 89 GLU B N 1
ATOM 2100 C CA . GLU B 1 89 ? 12.93 14.367 8.195 1 93.94 89 GLU B CA 1
ATOM 2101 C C . GLU B 1 89 ? 13.422 14.812 9.57 1 93.94 89 GLU B C 1
ATOM 2103 O O . GLU B 1 89 ? 12.656 14.828 10.539 1 93.94 89 GLU B O 1
ATOM 2108 N N . GLU B 1 90 ? 14.656 15.18 9.664 1 93.5 90 GLU B N 1
ATOM 2109 C CA . GLU B 1 90 ? 15.234 15.602 10.938 1 93.5 90 GLU B CA 1
ATOM 2110 C C . GLU B 1 90 ? 14.578 16.875 11.438 1 93.5 90 GLU B C 1
ATOM 2112 O O . GLU B 1 90 ? 14.422 17.078 12.648 1 93.5 90 GLU B O 1
ATOM 2117 N N . ASP B 1 91 ? 14.188 17.766 10.547 1 95.56 91 ASP B N 1
ATOM 2118 C CA . ASP B 1 91 ? 13.547 19.016 10.93 1 95.56 91 ASP B CA 1
ATOM 2119 C C . ASP B 1 91 ? 12.172 18.766 11.531 1 95.56 91 ASP B C 1
ATOM 2121 O O . ASP B 1 91 ? 11.656 19.594 12.289 1 95.56 91 ASP B O 1
ATOM 2125 N N . VAL B 1 92 ? 11.594 17.625 11.203 1 94.38 92 VAL B N 1
ATOM 2126 C CA . VAL B 1 92 ? 10.25 17.297 11.68 1 94.38 92 VAL B CA 1
ATOM 2127 C C . VAL B 1 92 ? 10.352 16.453 12.953 1 94.38 92 VAL B C 1
ATOM 2129 O O . VAL B 1 92 ? 9.484 16.547 13.828 1 94.38 92 VAL B O 1
ATOM 2132 N N . LYS B 1 93 ? 11.484 15.758 13.117 1 91.12 93 LYS B N 1
ATOM 2133 C CA . LYS B 1 93 ? 11.516 14.711 14.141 1 91.12 93 LYS B CA 1
ATOM 2134 C C . LYS B 1 93 ? 12.516 15.047 15.234 1 91.12 93 LYS B C 1
ATOM 2136 O O . LYS B 1 93 ? 12.68 14.289 16.188 1 91.12 93 LYS B O 1
ATOM 2141 N N . ASN B 1 94 ? 13.211 16.094 15.078 1 92.38 94 ASN B N 1
ATOM 2142 C CA . ASN B 1 94 ? 14.172 16.406 16.125 1 92.38 94 ASN B CA 1
ATOM 2143 C C . ASN B 1 94 ? 13.477 16.781 17.422 1 92.38 94 ASN B C 1
ATOM 2145 O O . ASN B 1 94 ? 12.258 16.953 17.453 1 92.38 94 ASN B O 1
ATOM 2149 N N . ASP B 1 95 ? 14.18 16.891 18.516 1 92.06 95 ASP B N 1
ATOM 2150 C CA . ASP B 1 95 ? 13.617 17.047 19.859 1 92.06 95 ASP B CA 1
ATOM 2151 C C . ASP B 1 95 ? 12.836 18.359 19.953 1 92.06 95 ASP B C 1
ATOM 2153 O O . ASP B 1 95 ? 11.766 18.406 20.562 1 92.06 95 ASP B O 1
ATOM 2157 N N . SER B 1 96 ? 13.438 19.438 19.469 1 93.31 96 SER B N 1
ATOM 2158 C CA . SER B 1 96 ? 12.766 20.734 19.531 1 93.31 96 SER B CA 1
ATOM 2159 C C . SER B 1 96 ? 11.438 20.703 18.781 1 93.31 96 SER B C 1
ATOM 2161 O O . SER B 1 96 ? 10.43 21.219 19.266 1 93.31 96 SER B O 1
ATOM 2163 N N . SER B 1 97 ? 11.422 20.125 17.562 1 94.5 97 SER B N 1
ATOM 2164 C CA . SER B 1 97 ? 10.211 20.031 16.75 1 94.5 97 SER B CA 1
ATOM 2165 C C . SER B 1 97 ? 9.172 19.141 17.406 1 94.5 97 SER B C 1
ATOM 2167 O O . SER B 1 97 ? 7.969 19.422 17.344 1 94.5 97 SER B O 1
ATOM 2169 N N . LYS B 1 98 ? 9.641 18.094 18.047 1 91.94 98 LYS B N 1
ATOM 2170 C CA . LYS B 1 98 ? 8.719 17.188 18.719 1 91.94 98 LYS B CA 1
ATOM 2171 C C . LYS B 1 98 ? 7.883 17.922 19.766 1 91.94 98 LYS B C 1
ATOM 2173 O O . LYS B 1 98 ? 6.699 17.641 19.938 1 91.94 98 LYS B O 1
ATOM 2178 N N . ILE B 1 99 ? 8.508 18.828 20.469 1 93.12 99 ILE B N 1
ATOM 2179 C CA . ILE B 1 99 ? 7.82 19.625 21.484 1 93.12 99 ILE B CA 1
ATOM 2180 C C . ILE B 1 99 ? 6.746 20.484 20.828 1 93.12 99 ILE B C 1
ATOM 2182 O O . ILE B 1 99 ? 5.609 20.531 21.297 1 93.12 99 ILE B O 1
ATOM 2186 N N . LYS B 1 100 ? 7.07 21.125 19.734 1 94.81 100 LYS B N 1
ATOM 2187 C CA . LYS B 1 100 ? 6.129 21.969 19 1 94.81 100 LYS B CA 1
ATOM 2188 C C . LYS B 1 100 ? 4.984 21.125 18.422 1 94.81 100 LYS B C 1
ATOM 2190 O O . LYS B 1 100 ? 3.82 21.531 18.516 1 94.81 100 LYS B O 1
ATOM 2195 N N . TRP B 1 101 ? 5.32 19.969 17.906 1 93.75 101 TRP B N 1
ATOM 2196 C CA . TRP B 1 101 ? 4.312 19.094 17.312 1 93.75 101 TRP B CA 1
ATOM 2197 C C . TRP B 1 101 ? 3.363 18.562 18.375 1 93.75 101 TRP B C 1
ATOM 2199 O O . TRP B 1 101 ? 2.178 18.344 18.109 1 93.75 101 TRP B O 1
ATOM 2209 N N . ARG B 1 102 ? 3.891 18.281 19.547 1 91.44 102 ARG B N 1
ATOM 2210 C CA . ARG B 1 102 ? 3.035 17.828 20.641 1 91.44 102 ARG B CA 1
ATOM 2211 C C . ARG B 1 102 ? 1.959 18.859 20.953 1 91.44 102 ARG B C 1
ATOM 2213 O O . ARG B 1 102 ? 0.79 18.5 21.125 1 91.44 102 ARG B O 1
ATOM 2220 N N . ARG B 1 103 ? 2.369 20.094 21.047 1 89 103 ARG B N 1
ATOM 2221 C CA . ARG B 1 103 ? 1.423 21.172 21.281 1 89 103 ARG B CA 1
ATOM 2222 C C . ARG B 1 103 ? 0.409 21.281 20.156 1 89 103 ARG B C 1
ATOM 2224 O O . ARG B 1 103 ? -0.789 21.438 20.391 1 89 103 ARG B O 1
ATOM 2231 N N . PHE B 1 104 ? 0.875 21.125 18.969 1 91.25 104 PHE B N 1
ATOM 2232 C CA . PHE B 1 104 ? 0.038 21.172 17.766 1 91.25 104 PHE B CA 1
ATOM 2233 C C . PHE B 1 104 ? -0.984 20.047 17.781 1 91.25 104 PHE B C 1
ATOM 2235 O O . PHE B 1 104 ? -2.174 20.266 17.562 1 91.25 104 PHE B O 1
ATOM 2242 N N . CYS B 1 105 ? -0.537 18.859 18.094 1 87.88 105 CYS B N 1
ATOM 2243 C CA . CYS B 1 105 ? -1.386 17.672 18.109 1 87.88 105 CYS B CA 1
ATOM 2244 C C . CYS B 1 105 ? -2.467 17.781 19.172 1 87.88 105 CYS B C 1
ATOM 2246 O O . CYS B 1 105 ? -3.604 17.359 18.953 1 87.88 105 CYS B O 1
ATOM 2248 N N . ASP B 1 106 ? -2.088 18.391 20.281 1 88.44 106 ASP B N 1
ATOM 2249 C CA . ASP B 1 106 ? -3.02 18.562 21.391 1 88.44 106 ASP B CA 1
ATOM 2250 C C . ASP B 1 106 ? -4.215 19.406 20.984 1 88.44 106 ASP B C 1
ATOM 2252 O O . ASP B 1 106 ? -5.336 19.188 21.438 1 88.44 106 ASP B O 1
ATOM 2256 N N . LEU B 1 107 ? -4.035 20.328 20.062 1 89.44 107 LEU B N 1
ATOM 2257 C CA . LEU B 1 107 ? -5.086 21.219 19.594 1 89.44 107 LEU B CA 1
ATOM 2258 C C . LEU B 1 107 ? -6.109 20.469 18.75 1 89.44 107 LEU B C 1
ATOM 2260 O O . LEU B 1 107 ? -7.277 20.859 18.688 1 89.44 107 LEU B O 1
ATOM 2264 N N . TYR B 1 108 ? -5.684 19.344 18.188 1 89.19 108 TYR B N 1
ATOM 2265 C CA . TYR B 1 108 ? -6.559 18.688 17.219 1 89.19 108 TYR B CA 1
ATOM 2266 C C . TYR B 1 108 ? -6.805 17.234 17.609 1 89.19 108 TYR B C 1
ATOM 2268 O O . TYR B 1 108 ? -7.105 16.391 16.766 1 89.19 108 TYR B O 1
ATOM 2276 N N . LYS B 1 109 ? -6.672 16.953 18.844 1 86.31 109 LYS B N 1
ATOM 2277 C CA . LYS B 1 109 ? -6.777 15.586 19.344 1 86.31 109 LYS B CA 1
ATOM 2278 C C . LYS B 1 109 ? -8.188 15.039 19.156 1 86.31 109 LYS B C 1
ATOM 2280 O O . LYS B 1 109 ? -8.398 13.82 19.188 1 86.31 109 LYS B O 1
ATOM 2285 N N . ASN B 1 110 ? -9.156 15.93 18.891 1 85.94 110 ASN B N 1
ATOM 2286 C CA . ASN B 1 110 ? -10.539 15.508 18.688 1 85.94 110 ASN B CA 1
ATOM 2287 C C . ASN B 1 110 ? -10.836 15.188 17.234 1 85.94 110 ASN B C 1
ATOM 2289 O O . ASN B 1 110 ? -11.922 14.711 16.906 1 85.94 110 ASN B O 1
ATOM 2293 N N . MET B 1 111 ? -9.93 15.398 16.391 1 85.88 111 MET B N 1
ATOM 2294 C CA . MET B 1 111 ? -10.078 15.055 14.984 1 85.88 111 MET B CA 1
ATOM 2295 C C . MET B 1 111 ? -9.961 13.555 14.781 1 85.88 111 MET B C 1
ATOM 2297 O O . MET B 1 111 ? -9.125 12.898 15.398 1 85.88 111 MET B O 1
ATOM 2301 N N . GLU B 1 112 ? -10.891 13.102 13.922 1 82.75 112 GLU B N 1
ATOM 2302 C CA . GLU B 1 112 ? -10.867 11.672 13.609 1 82.75 112 GLU B CA 1
ATOM 2303 C C . GLU B 1 112 ? -9.562 11.281 12.914 1 82.75 112 GLU B C 1
ATOM 2305 O O . GLU B 1 112 ? -9.109 11.977 12.008 1 82.75 112 GLU B O 1
ATOM 2310 N N . ASN B 1 113 ? -8.867 10.281 13.406 1 82.56 113 ASN B N 1
ATOM 2311 C CA . ASN B 1 113 ? -7.703 9.648 12.797 1 82.56 113 ASN B CA 1
ATOM 2312 C C . ASN B 1 113 ? -6.492 10.578 12.805 1 82.56 113 ASN B C 1
ATOM 2314 O O . ASN B 1 113 ? -5.613 10.469 11.945 1 82.56 113 ASN B O 1
ATOM 2318 N N . TYR B 1 114 ? -6.492 11.555 13.734 1 83.31 114 TYR B N 1
ATOM 2319 C CA . TYR B 1 114 ? -5.434 12.562 13.734 1 83.31 114 TYR B CA 1
ATOM 2320 C C . TYR B 1 114 ? -4.078 11.93 14.008 1 83.31 114 TYR B C 1
ATOM 2322 O O . TYR B 1 114 ? -3.047 12.43 13.555 1 83.31 114 TYR B O 1
ATOM 2330 N N . ASN B 1 115 ? -4.105 10.828 14.727 1 83.12 115 ASN B N 1
ATOM 2331 C CA . ASN B 1 115 ? -2.842 10.25 15.172 1 83.12 115 ASN B CA 1
ATOM 2332 C C . ASN B 1 115 ? -2.486 9 14.383 1 83.12 115 ASN B C 1
ATOM 2334 O O . ASN B 1 115 ? -1.54 8.289 14.727 1 83.12 115 ASN B O 1
ATOM 2338 N N . PHE B 1 116 ? -3.252 8.766 13.328 1 86.94 116 PHE B N 1
ATOM 2339 C CA . PHE B 1 116 ? -2.92 7.641 12.461 1 86.94 116 PHE B CA 1
ATOM 2340 C C . PHE B 1 116 ? -1.67 7.941 11.641 1 86.94 116 PHE B C 1
ATOM 2342 O O . PHE B 1 116 ? -1.403 9.094 11.305 1 86.94 116 PHE B O 1
ATOM 2349 N N . GLY B 1 117 ? -0.917 6.941 11.344 1 89.44 117 GLY B N 1
ATOM 2350 C CA . GLY B 1 117 ? 0.279 7.094 10.531 1 89.44 117 GLY B CA 1
ATOM 2351 C C . GLY B 1 117 ? -0.021 7.246 9.055 1 89.44 117 GLY B C 1
ATOM 2352 O O . GLY B 1 117 ? -1.012 6.707 8.555 1 89.44 117 GLY B O 1
ATOM 2353 N N . THR B 1 118 ? 0.81 7.922 8.383 1 93.94 118 THR B N 1
ATOM 2354 C CA . THR B 1 118 ? 0.803 8.055 6.93 1 93.94 118 THR B CA 1
ATOM 2355 C C . THR B 1 118 ? 2.193 8.414 6.41 1 93.94 118 THR B C 1
ATOM 2357 O O . THR B 1 118 ? 3.148 8.5 7.188 1 93.94 118 THR B O 1
ATOM 2360 N N . LEU B 1 119 ? 2.314 8.523 5.125 1 94.56 119 LEU B N 1
ATOM 2361 C CA . LEU B 1 119 ? 3.588 8.883 4.508 1 94.56 119 LEU B CA 1
ATOM 2362 C C . LEU B 1 119 ? 3.553 10.312 3.98 1 94.56 119 LEU B C 1
ATOM 2364 O O . LEU B 1 119 ? 2.514 10.781 3.51 1 94.56 119 LEU B O 1
ATOM 2368 N N . ILE B 1 120 ? 4.691 10.938 4.082 1 96.75 120 ILE B N 1
ATOM 2369 C CA . ILE B 1 120 ? 4.824 12.258 3.479 1 96.75 120 ILE B CA 1
ATOM 2370 C C . ILE B 1 120 ? 6.051 12.289 2.57 1 96.75 120 ILE B C 1
ATOM 2372 O O . ILE B 1 120 ? 7.074 11.672 2.877 1 96.75 120 ILE B O 1
ATOM 2376 N N . ARG B 1 121 ? 5.875 12.93 1.496 1 97.81 121 ARG B N 1
ATOM 2377 C CA . ARG B 1 121 ? 7 13.086 0.579 1 97.81 121 ARG B CA 1
ATOM 2378 C C . ARG B 1 121 ? 8.023 14.078 1.119 1 97.81 121 ARG B C 1
ATOM 2380 O O . ARG B 1 121 ? 7.648 15.117 1.678 1 97.81 121 ARG B O 1
ATOM 2387 N N . LYS B 1 122 ? 9.32 13.805 0.946 1 97.69 122 LYS B N 1
ATOM 2388 C CA . LYS B 1 122 ? 10.367 14.773 1.275 1 97.69 122 LYS B CA 1
ATOM 2389 C C . LYS B 1 122 ? 10.406 15.906 0.26 1 97.69 122 LYS B C 1
ATOM 2391 O O . LYS B 1 122 ? 10.25 17.078 0.623 1 97.69 122 LYS B O 1
ATOM 2396 N N . ASP B 1 123 ? 10.57 15.469 -0.973 1 98.38 123 ASP B N 1
ATOM 2397 C CA . ASP B 1 123 ? 10.555 16.406 -2.094 1 98.38 123 ASP B CA 1
ATOM 2398 C C . ASP B 1 123 ? 9.203 16.406 -2.797 1 98.38 123 ASP B C 1
ATOM 2400 O O . ASP B 1 123 ? 8.727 15.352 -3.24 1 98.38 123 ASP B O 1
ATOM 2404 N N . VAL B 1 124 ? 8.602 17.562 -2.977 1 97.94 124 VAL B N 1
ATOM 2405 C CA . VAL B 1 124 ? 7.25 17.672 -3.516 1 97.94 124 VAL B CA 1
ATOM 2406 C C . VAL B 1 124 ? 7.242 17.25 -4.98 1 97.94 124 VAL B C 1
ATOM 2408 O O . VAL B 1 124 ? 6.191 16.891 -5.523 1 97.94 124 VAL B O 1
ATOM 2411 N N . HIS B 1 125 ? 8.352 17.234 -5.605 1 97.06 125 HIS B N 1
ATOM 2412 C CA . HIS B 1 125 ? 8.398 17 -7.047 1 97.06 125 HIS B CA 1
ATOM 2413 C C . HIS B 1 125 ? 8.453 15.516 -7.363 1 97.06 125 HIS B C 1
ATOM 2415 O O . HIS B 1 125 ? 8.211 15.109 -8.5 1 97.06 125 HIS B O 1
ATOM 2421 N N . GLY B 1 126 ? 8.781 14.742 -6.355 1 95.31 126 GLY B N 1
ATOM 2422 C CA . GLY B 1 126 ? 8.883 13.312 -6.57 1 95.31 126 GLY B CA 1
ATOM 2423 C C . GLY B 1 126 ? 7.676 12.539 -6.055 1 95.31 126 GLY B C 1
ATOM 2424 O O . GLY B 1 126 ? 6.859 13.086 -5.309 1 95.31 126 GLY B O 1
ATOM 2425 N N . ASP B 1 127 ? 7.672 11.297 -6.395 1 93.12 127 ASP B N 1
ATOM 2426 C CA . ASP B 1 127 ? 6.633 10.391 -5.918 1 93.12 127 ASP B CA 1
ATOM 2427 C C . ASP B 1 127 ? 7.07 9.68 -4.641 1 93.12 127 ASP B C 1
ATOM 2429 O O . ASP B 1 127 ? 8.188 9.891 -4.156 1 93.12 127 ASP B O 1
ATOM 2433 N N . TYR B 1 128 ? 6.121 8.969 -4.105 1 93.25 128 TYR B N 1
ATOM 2434 C CA . TYR B 1 128 ? 6.414 8.18 -2.916 1 93.25 128 TYR B CA 1
ATOM 2435 C C . TYR B 1 128 ? 7.383 7.047 -3.238 1 93.25 128 TYR B C 1
ATOM 2437 O O . TYR B 1 128 ? 7.172 6.293 -4.191 1 93.25 128 TYR B O 1
ATOM 2445 N N . ASN B 1 129 ? 8.422 7 -2.504 1 88.75 129 ASN B N 1
ATOM 2446 C CA . ASN B 1 129 ? 9.352 5.879 -2.516 1 88.75 129 ASN B CA 1
ATOM 2447 C C . ASN B 1 129 ? 10.234 5.871 -1.267 1 88.75 129 ASN B C 1
ATOM 2449 O O . ASN B 1 129 ? 10.07 6.715 -0.384 1 88.75 129 ASN B O 1
ATOM 2453 N N . GLU B 1 130 ? 11.086 4.961 -1.152 1 85.56 130 GLU B N 1
ATOM 2454 C CA . GLU B 1 130 ? 11.883 4.773 0.061 1 85.56 130 GLU B CA 1
ATOM 2455 C C . GLU B 1 130 ? 12.695 6.02 0.384 1 85.56 130 GLU B C 1
ATOM 2457 O O . GLU B 1 130 ? 12.789 6.43 1.544 1 85.56 130 GLU B O 1
ATOM 2462 N N . SER B 1 131 ? 13.305 6.617 -0.659 1 90.38 131 SER B N 1
ATOM 2463 C CA . SER B 1 131 ? 14.219 7.734 -0.442 1 90.38 131 SER B CA 1
ATOM 2464 C C . SER B 1 131 ? 13.453 9.047 -0.292 1 90.38 131 SER B C 1
ATOM 2466 O O . SER B 1 131 ? 13.938 9.984 0.344 1 90.38 131 SER B O 1
ATOM 2468 N N . ASN B 1 132 ? 12.234 9.102 -0.795 1 94.81 132 ASN B N 1
ATOM 2469 C CA . ASN B 1 132 ? 11.531 10.383 -0.835 1 94.81 132 ASN B CA 1
ATOM 2470 C C . ASN B 1 132 ? 10.305 10.375 0.078 1 94.81 132 ASN B C 1
ATOM 2472 O O . ASN B 1 132 ? 9.328 11.078 -0.181 1 94.81 132 ASN B O 1
ATOM 2476 N N . SER B 1 133 ? 10.297 9.562 1.034 1 94.56 133 SER B N 1
ATOM 2477 C CA . SER B 1 133 ? 9.141 9.547 1.924 1 94.56 133 SER B CA 1
ATOM 2478 C C . SER B 1 133 ? 9.539 9.133 3.338 1 94.56 133 SER B C 1
ATOM 2480 O O . SER B 1 133 ? 10.531 8.43 3.529 1 94.56 133 SER B O 1
ATOM 2482 N N . PHE B 1 134 ? 8.836 9.555 4.312 1 92.06 134 PHE B N 1
ATOM 2483 C CA . PHE B 1 134 ? 8.953 9.078 5.684 1 92.06 134 PHE B CA 1
ATOM 2484 C C . PHE B 1 134 ? 7.613 9.148 6.398 1 92.06 134 PHE B C 1
ATOM 2486 O O . PHE B 1 134 ? 6.652 9.719 5.875 1 92.06 134 PHE B O 1
ATOM 2493 N N . ILE B 1 135 ? 7.531 8.539 7.555 1 91.81 135 ILE B N 1
ATOM 2494 C CA . ILE B 1 135 ? 6.273 8.375 8.273 1 91.81 135 ILE B CA 1
ATOM 2495 C C . ILE B 1 135 ? 6.023 9.578 9.172 1 91.81 135 ILE B C 1
ATOM 2497 O O . ILE B 1 135 ? 6.945 10.07 9.828 1 91.81 135 ILE B O 1
ATOM 2501 N N . VAL B 1 136 ? 4.785 10.055 9.148 1 93 136 VAL B N 1
ATOM 2502 C CA . VAL B 1 136 ? 4.289 11.062 10.078 1 93 136 VAL B CA 1
ATOM 2503 C C . VAL B 1 136 ? 2.877 10.703 10.531 1 93 136 VAL B C 1
ATOM 2505 O O . VAL B 1 136 ? 2.268 9.773 10 1 93 136 VAL B O 1
ATOM 2508 N N . ILE B 1 137 ? 2.426 11.422 11.492 1 91.38 137 ILE B N 1
ATOM 2509 C CA . ILE B 1 137 ? 1.022 11.258 11.859 1 91.38 137 ILE B CA 1
ATOM 2510 C C . ILE B 1 137 ? 0.156 12.164 10.992 1 91.38 137 ILE B C 1
ATOM 2512 O O . ILE B 1 137 ? 0.648 13.141 10.414 1 91.38 137 ILE B O 1
ATOM 2516 N N . ARG B 1 138 ? -1.147 11.922 10.906 1 92.75 138 ARG B N 1
ATOM 2517 C CA . ARG B 1 138 ? -2.037 12.547 9.93 1 92.75 138 ARG B CA 1
ATOM 2518 C C . ARG B 1 138 ? -2.16 14.047 10.188 1 92.75 138 ARG B C 1
ATOM 2520 O O . ARG B 1 138 ? -2.258 14.836 9.25 1 92.75 138 ARG B O 1
ATOM 2527 N N . ILE B 1 139 ? -2.189 14.484 11.391 1 94.19 139 ILE B N 1
ATOM 2528 C CA . ILE B 1 139 ? -2.32 15.914 11.648 1 94.19 139 ILE B CA 1
ATOM 2529 C C . ILE B 1 139 ? -1.083 16.656 11.133 1 94.19 139 ILE B C 1
ATOM 2531 O O . ILE B 1 139 ? -1.184 17.766 10.625 1 94.19 139 ILE B O 1
ATOM 2535 N N . GLN B 1 140 ? 0.086 16.031 11.305 1 94.44 140 GLN B N 1
ATOM 2536 C CA . GLN B 1 140 ? 1.302 16.594 10.719 1 94.44 140 GLN B CA 1
ATOM 2537 C C . GLN B 1 140 ? 1.208 16.641 9.195 1 94.44 140 GLN B C 1
ATOM 2539 O O . GLN B 1 140 ? 1.563 17.641 8.578 1 94.44 140 GLN B O 1
ATOM 2544 N N . PHE B 1 141 ? 0.72 15.539 8.68 1 96.56 141 PHE B N 1
ATOM 2545 C CA . PHE B 1 141 ? 0.518 15.422 7.238 1 96.56 141 PHE B CA 1
ATOM 2546 C C . PHE B 1 141 ? -0.387 16.547 6.727 1 96.56 141 PHE B C 1
ATOM 2548 O O . PHE B 1 141 ? -0.036 17.25 5.777 1 96.56 141 PHE B O 1
ATOM 2555 N N . TYR B 1 142 ? -1.487 16.734 7.352 1 96.75 142 TYR B N 1
ATOM 2556 C CA . TYR B 1 142 ? -2.436 17.766 6.93 1 96.75 142 TYR B CA 1
ATOM 2557 C C . TYR B 1 142 ? -1.815 19.156 7.035 1 96.75 142 TYR B C 1
ATOM 2559 O O . TYR B 1 142 ? -1.984 19.984 6.137 1 96.75 142 TYR B O 1
ATOM 2567 N N . ALA B 1 143 ? -1.118 19.391 8.094 1 97.56 143 ALA B N 1
ATOM 2568 C CA . ALA B 1 143 ? -0.501 20.703 8.289 1 97.56 143 ALA B CA 1
ATOM 2569 C C . ALA B 1 143 ? 0.478 21.016 7.16 1 97.56 143 ALA B C 1
ATOM 2571 O O . ALA B 1 143 ? 0.405 22.094 6.551 1 97.56 143 ALA B O 1
ATOM 2572 N N . ILE B 1 144 ? 1.315 20.047 6.859 1 98.44 144 ILE B N 1
ATOM 2573 C CA . ILE B 1 144 ? 2.373 20.25 5.879 1 98.44 144 ILE B CA 1
ATOM 2574 C C . ILE B 1 144 ? 1.773 20.297 4.477 1 98.44 144 ILE B C 1
ATOM 2576 O O . ILE B 1 144 ? 2.1 21.188 3.684 1 98.44 144 ILE B O 1
ATOM 2580 N N . GLU B 1 145 ? 0.879 19.438 4.16 1 98.38 145 GLU B N 1
ATOM 2581 C CA . GLU B 1 145 ? 0.306 19.359 2.818 1 98.38 145 GLU B CA 1
ATOM 2582 C C . GLU B 1 145 ? -0.599 20.562 2.541 1 98.38 145 GLU B C 1
ATOM 2584 O O . GLU B 1 145 ? -0.653 21.062 1.414 1 98.38 145 GLU B O 1
ATOM 2589 N N . LEU B 1 146 ? -1.325 20.984 3.576 1 98.25 146 LEU B N 1
ATOM 2590 C CA . LEU B 1 146 ? -2.111 22.203 3.418 1 98.25 146 LEU B CA 1
ATOM 2591 C C . LEU B 1 146 ? -1.218 23.375 3.053 1 98.25 146 LEU B C 1
ATOM 2593 O O . LEU B 1 146 ? -1.55 24.156 2.158 1 98.25 146 LEU B O 1
ATOM 2597 N N . ALA B 1 147 ? -0.098 23.5 3.725 1 98.56 147 ALA B N 1
ATOM 2598 C CA . ALA B 1 147 ? 0.849 24.578 3.422 1 98.56 147 ALA B CA 1
ATOM 2599 C C . ALA B 1 147 ? 1.39 24.438 2 1 98.56 147 ALA B C 1
ATOM 2601 O O . ALA B 1 147 ? 1.48 25.438 1.27 1 98.56 147 ALA B O 1
ATOM 2602 N N . ARG B 1 148 ? 1.7 23.156 1.6 1 98.69 148 ARG B N 1
ATOM 2603 C CA . ARG B 1 148 ? 2.195 22.922 0.249 1 98.69 148 ARG B CA 1
ATOM 2604 C C . ARG B 1 148 ? 1.159 23.312 -0.795 1 98.69 148 ARG B C 1
ATOM 2606 O O . ARG B 1 148 ? 1.505 23.875 -1.836 1 98.69 148 ARG B O 1
ATOM 2613 N N . ASN B 1 149 ? -0.052 23.062 -0.485 1 98.5 149 ASN B N 1
ATOM 2614 C CA . ASN B 1 149 ? -1.13 23.438 -1.397 1 98.5 149 ASN B CA 1
ATOM 2615 C C . ASN B 1 149 ? -1.307 24.953 -1.478 1 98.5 149 ASN B C 1
ATOM 2617 O O . ASN B 1 149 ? -1.354 25.516 -2.57 1 98.5 149 ASN B O 1
ATOM 2621 N N . ARG B 1 150 ? -1.413 25.578 -0.365 1 97.75 150 ARG B N 1
ATOM 2622 C CA . ARG B 1 150 ? -1.678 27.016 -0.297 1 97.75 150 ARG B CA 1
ATOM 2623 C C . ARG B 1 150 ? -0.514 27.812 -0.872 1 97.75 150 ARG B C 1
ATOM 2625 O O . ARG B 1 150 ? -0.714 28.891 -1.441 1 97.75 150 ARG B O 1
ATOM 2632 N N . GLU B 1 151 ? 0.659 27.266 -0.753 1 98.12 151 GLU B N 1
ATOM 2633 C CA . GLU B 1 151 ? 1.858 27.969 -1.188 1 98.12 151 GLU B CA 1
ATOM 2634 C C . GLU B 1 151 ? 2.238 27.594 -2.617 1 98.12 151 GLU B C 1
ATOM 2636 O O . GLU B 1 151 ? 3.273 28.016 -3.125 1 98.12 151 GLU B O 1
ATOM 2641 N N . GLY B 1 152 ? 1.46 26.688 -3.244 1 98.06 152 GLY B N 1
ATOM 2642 C CA . GLY B 1 152 ? 1.543 26.422 -4.672 1 98.06 152 GLY B CA 1
ATOM 2643 C C . GLY B 1 152 ? 2.572 25.359 -5.023 1 98.06 152 GLY B C 1
ATOM 2644 O O . GLY B 1 152 ? 2.918 25.188 -6.191 1 98.06 152 GLY B O 1
ATOM 2645 N N . LEU B 1 153 ? 3.029 24.672 -4.051 1 98.31 153 LEU B N 1
ATOM 2646 C CA . LEU B 1 153 ? 4.141 23.75 -4.27 1 98.31 153 LEU B CA 1
ATOM 2647 C C . LEU B 1 153 ? 3.65 22.453 -4.906 1 98.31 153 LEU B C 1
ATOM 2649 O O . LEU B 1 153 ? 4.414 21.766 -5.586 1 98.31 153 LEU B O 1
ATOM 2653 N N . ASN B 1 154 ? 2.395 22.094 -4.723 1 98.25 154 ASN B N 1
ATOM 2654 C CA . ASN B 1 154 ? 1.836 20.859 -5.285 1 98.25 154 ASN B CA 1
ATOM 2655 C C . ASN B 1 154 ? 1.171 21.125 -6.633 1 98.25 154 ASN B C 1
ATOM 2657 O O . ASN B 1 154 ? 0.686 20.188 -7.277 1 98.25 154 ASN B O 1
ATOM 2661 N N . ASP B 1 155 ? 1.186 22.375 -7.176 1 97.19 155 ASP B N 1
ATOM 2662 C CA . ASP B 1 155 ? 0.477 22.75 -8.398 1 97.19 155 ASP B CA 1
ATOM 2663 C C . ASP B 1 155 ? 0.987 21.953 -9.594 1 97.19 155 ASP B C 1
ATOM 2665 O O . ASP B 1 155 ? 0.229 21.656 -10.516 1 97.19 155 ASP B O 1
ATOM 2669 N N . ILE B 1 156 ? 2.193 21.625 -9.523 1 96.19 156 ILE B N 1
ATOM 2670 C CA . ILE B 1 156 ? 2.877 21 -10.656 1 96.19 156 ILE B CA 1
ATOM 2671 C C . ILE B 1 156 ? 2.209 19.672 -10.992 1 96.19 156 ILE B C 1
ATOM 2673 O O . ILE B 1 156 ? 2.133 19.281 -12.164 1 96.19 156 ILE B O 1
ATOM 2677 N N . HIS B 1 157 ? 1.738 19.016 -10.023 1 96.75 157 HIS B N 1
ATOM 2678 C CA . HIS B 1 157 ? 1.146 17.703 -10.242 1 96.75 157 HIS B CA 1
ATOM 2679 C C . HIS B 1 157 ? -0.17 17.812 -11 1 96.75 157 HIS B C 1
ATOM 2681 O O . HIS B 1 157 ? -0.455 16.984 -11.875 1 96.75 157 HIS B O 1
ATOM 2687 N N . PHE B 1 158 ? -0.881 18.781 -10.641 1 95.62 158 PHE B N 1
ATOM 2688 C CA . PHE B 1 158 ? -2.133 19.047 -11.336 1 95.62 158 PHE B CA 1
ATOM 2689 C C . PHE B 1 158 ? -1.871 19.5 -12.766 1 95.62 158 PHE B C 1
ATOM 2691 O O . PHE B 1 158 ? -2.496 18.984 -13.703 1 95.62 158 PHE B O 1
ATOM 2698 N N . ILE B 1 159 ? -0.951 20.344 -12.969 1 93.69 159 ILE B N 1
ATOM 2699 C CA . ILE B 1 159 ? -0.599 20.906 -14.273 1 93.69 159 ILE B CA 1
ATOM 2700 C C . ILE B 1 159 ? -0.074 19.797 -15.18 1 93.69 159 ILE B C 1
ATOM 2702 O O . ILE B 1 159 ? -0.49 19.672 -16.344 1 93.69 159 ILE B O 1
ATOM 2706 N N . ASN B 1 160 ? 0.788 18.938 -14.648 1 92.69 160 ASN B N 1
ATOM 2707 C CA . ASN B 1 160 ? 1.348 17.844 -15.422 1 92.69 160 ASN B CA 1
ATOM 2708 C C . ASN B 1 160 ? 0.27 16.844 -15.836 1 92.69 160 ASN B C 1
ATOM 2710 O O . ASN B 1 160 ? 0.329 16.281 -16.938 1 92.69 160 ASN B O 1
ATOM 2714 N N . ASN B 1 161 ? -0.608 16.562 -14.938 1 91.06 161 ASN B N 1
ATOM 2715 C CA . ASN B 1 161 ? -1.672 15.609 -15.234 1 91.06 161 ASN B CA 1
ATOM 2716 C C . ASN B 1 161 ? -2.564 16.094 -16.375 1 91.06 161 ASN B C 1
ATOM 2718 O O . ASN B 1 161 ? -3.037 15.305 -17.188 1 91.06 161 ASN B O 1
ATOM 2722 N N . ILE B 1 162 ? -2.848 17.344 -16.516 1 86.12 162 ILE B N 1
ATOM 2723 C CA . ILE B 1 162 ? -3.645 17.953 -17.578 1 86.12 162 ILE B CA 1
ATOM 2724 C C . ILE B 1 162 ? -2.924 17.781 -18.906 1 86.12 162 ILE B C 1
ATOM 2726 O O . ILE B 1 162 ? -3.547 17.438 -19.922 1 86.12 162 ILE B O 1
ATOM 2730 N N . TYR B 1 163 ? -1.716 17.891 -18.859 1 84.56 163 TYR B N 1
ATOM 2731 C CA . TYR B 1 163 ? -0.935 17.812 -20.094 1 84.56 163 TYR B CA 1
ATOM 2732 C C . TYR B 1 163 ? -0.778 16.375 -20.547 1 84.56 163 TYR B C 1
ATOM 2734 O O . TYR B 1 163 ? -0.774 16.094 -21.75 1 84.56 163 TYR B O 1
ATOM 2742 N N . ASP B 1 164 ? -0.551 15.484 -19.672 1 78.5 164 ASP B N 1
ATOM 2743 C CA . ASP B 1 164 ? -0.433 14.07 -20.031 1 78.5 164 ASP B CA 1
ATOM 2744 C C . ASP B 1 164 ? -1.726 13.555 -20.656 1 78.5 164 ASP B C 1
ATOM 2746 O O . ASP B 1 164 ? -1.692 12.727 -21.562 1 78.5 164 ASP B O 1
ATOM 2750 N N . LYS B 1 165 ? -2.805 13.977 -20.141 1 71.44 165 LYS B N 1
ATOM 2751 C CA . LYS B 1 165 ? -4.094 13.531 -20.672 1 71.44 165 LYS B CA 1
ATOM 2752 C C . LYS B 1 165 ? -4.363 14.133 -22.031 1 71.44 165 LYS B C 1
ATOM 2754 O O . LYS B 1 165 ? -5.043 13.523 -22.875 1 71.44 165 LYS B O 1
ATOM 2759 N N . VAL B 1 166 ? -3.959 15.258 -22.312 1 69.25 166 VAL B N 1
ATOM 2760 C CA . VAL B 1 166 ? -4.148 15.898 -23.609 1 69.25 166 VAL B CA 1
ATOM 2761 C C . VAL B 1 166 ? -3.283 15.203 -24.656 1 69.25 166 VAL B C 1
ATOM 2763 O O . VAL B 1 166 ? -3.699 15.055 -25.812 1 69.25 166 VAL B O 1
ATOM 2766 N N . ASP B 1 167 ? -2.174 14.805 -24.328 1 54.5 167 ASP B N 1
ATOM 2767 C CA . ASP B 1 167 ? -1.317 14.117 -25.297 1 54.5 167 ASP B CA 1
ATOM 2768 C C . ASP B 1 167 ? -1.867 12.734 -25.625 1 54.5 167 ASP B C 1
ATOM 2770 O O . ASP B 1 167 ? -1.567 12.188 -26.688 1 54.5 167 ASP B O 1
ATOM 2774 N N . PHE B 1 168 ? -2.561 12.164 -24.828 1 50.47 168 PHE B N 1
ATOM 2775 C CA . PHE B 1 168 ? -3.113 10.844 -25.109 1 50.47 168 PHE B CA 1
ATOM 2776 C C . PHE B 1 168 ? -4.43 10.969 -25.875 1 50.47 168 PHE B C 1
ATOM 2778 O O . PHE B 1 168 ? -5.137 9.977 -26.062 1 50.47 168 PHE B O 1
ATOM 2785 N N . GLU B 1 169 ? -4.984 12.102 -25.984 1 44.47 169 GLU B N 1
ATOM 2786 C CA . GLU B 1 169 ? -6.102 12.18 -26.922 1 44.47 169 GLU B CA 1
ATOM 2787 C C . GLU B 1 169 ? -5.641 11.906 -28.344 1 44.47 169 GLU B C 1
ATOM 2789 O O . GLU B 1 169 ? -4.754 12.586 -28.859 1 44.47 169 GLU B O 1
ATOM 2794 N N . PRO B 1 170 ? -5.973 10.695 -28.766 1 39.91 170 PRO B N 1
ATOM 2795 C CA . PRO B 1 170 ? -5.734 10.438 -30.188 1 39.91 170 PRO B CA 1
ATOM 2796 C C . PRO B 1 170 ? -6.363 11.5 -31.094 1 39.91 170 PRO B C 1
ATOM 2798 O O . PRO B 1 170 ? -7.355 12.125 -30.719 1 39.91 170 PRO B O 1
#

Organism: Acyrthosiphon pisum (NCBI:txid7029)

Nearest PDB structures (foldseek):
  2jyn-assembly1_A  TM=8.456E-01  e=3.590E-10  Saccharomyces cerevisiae
  2jyn-assembly1_A  TM=8.454E-01  e=3.839E-10  Saccharomyces cerevisiae

Solvent-accessible surface area (backbone atoms only — not comparable to full-atom values): 18713 Å² total; per-residue (Å²): 140,83,83,76,79,78,80,71,66,66,59,62,50,51,47,48,45,47,51,42,57,25,42,36,59,40,82,68,53,47,75,72,44,48,55,56,35,47,41,34,38,52,12,45,49,54,35,49,53,51,53,50,46,30,32,73,38,63,36,68,74,60,79,88,52,97,51,49,70,60,40,37,54,52,42,43,68,78,42,70,81,65,58,69,59,66,35,51,68,62,71,61,64,33,72,72,36,43,55,54,47,49,58,54,47,63,77,42,67,85,43,87,65,31,56,28,42,27,51,42,57,22,37,62,88,54,66,84,45,79,91,27,36,49,68,34,31,35,51,59,47,49,32,53,50,46,44,32,22,70,71,52,60,43,44,60,45,24,5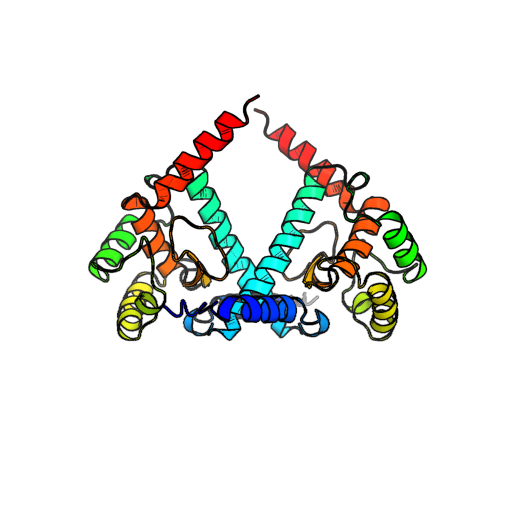6,50,44,57,50,57,55,56,68,64,54,125,138,83,81,74,78,76,76,72,66,66,60,63,52,51,49,48,46,47,52,42,56,27,42,37,58,40,80,68,54,48,75,70,45,48,55,55,34,47,41,32,38,52,12,46,51,54,35,49,54,51,52,50,45,30,31,72,38,63,36,68,74,61,79,88,52,98,51,49,69,60,40,36,54,53,42,44,68,77,42,71,79,64,59,69,58,64,34,52,68,62,71,60,63,33,72,72,36,43,55,54,47,50,56,55,47,62,76,42,65,82,43,86,67,32,57,28,42,28,50,41,57,23,37,62,89,55,65,85,45,80,90,26,36,49,67,34,32,34,51,57,47,50,33,53,50,47,44,31,21,72,70,52,60,43,42,60,43,23,57,51,44,57,51,56,56,56,68,65,54,127